Protein AF-A0A935IGX8-F1 (afdb_monomer)

Secondary structure (DSSP, 8-state):
-GGGEEEEEEETT---TTTT--TT---EEEE-SSEEEEEEES---PPTT---EEEEHHHHHHHHHHHHHTTTSSSTT-SHHHHHHHHHHHHHHHHS---HHHHHHHHHHHHHHHHHHHHH-TT-S---HHHHHHHHH---TT-EEEEE--SHHHHHHHHHHTTSEEEEE-SSGGG--S---SEEE-TT-HHHHHHH-SEEEE-SPP-HHHHHHHHHHHHHS--EEEETT-BTTB-GGGGG-TT-EEHHHHHHHHHHHHHHHHHHHHHHHHHHHHHHHHHHHHHHHHHHHHHHHHHHHTSS---

Foldseek 3Di:
DLQQKKKKKDFAPFDQPPQPDDPQFRFQWQHDNGIIMTITGHDDDGDPPGPIDMAGRLRNQLVLLCQLCQLPPPFRRDNVRVVSLVVSVVVCVVPGPDDPVVVVSVVLSSVLSVVLCVPQRPPLGDQFLLNLLCVLLVDDQAFEEEEEEDDPNSVRNCVSCVSYQYEYEYCCPPPHDDDHHPHYHHPPCLLVSLVRGQEYEAPDADDVVVVVVNLVSCVVDPHRYEHANDDPVGCDPNVVPVNYHYVVSSVVSSVVSVVSSVVSSVVSSVSSSVSSVVVSVVVVVVVVVVVVVVVVVVPPDDD

Structure (mmCIF, N/CA/C/O backbone):
data_AF-A0A935IGX8-F1
#
_entry.id   AF-A0A935IGX8-F1
#
loop_
_atom_site.group_PDB
_atom_site.id
_atom_site.type_symbol
_atom_site.label_atom_id
_atom_site.label_alt_id
_atom_site.label_comp_id
_atom_site.label_asym_id
_atom_site.label_entity_id
_atom_site.label_seq_id
_atom_site.pdbx_PDB_ins_code
_atom_site.Cartn_x
_atom_site.Cartn_y
_atom_site.Cartn_z
_atom_site.occupancy
_atom_site.B_iso_or_equiv
_atom_site.auth_seq_id
_atom_site.auth_comp_id
_atom_site.auth_asym_id
_atom_site.auth_atom_id
_atom_site.pdbx_PDB_model_num
ATOM 1 N N . MET A 1 1 ? -18.531 -8.788 27.696 1.00 63.53 1 MET A N 1
ATOM 2 C CA . MET A 1 1 ? -17.437 -7.798 27.616 1.00 63.53 1 MET A CA 1
ATOM 3 C C . MET A 1 1 ? -17.644 -6.893 26.415 1.00 63.53 1 MET A C 1
ATOM 5 O O . MET A 1 1 ? -17.808 -5.709 26.611 1.00 63.53 1 MET A O 1
ATOM 9 N N . MET A 1 2 ? -17.761 -7.440 25.202 1.00 76.12 2 MET A N 1
ATOM 10 C CA . MET A 1 2 ? -18.017 -6.627 24.004 1.00 76.12 2 MET A CA 1
ATOM 11 C C . MET A 1 2 ? -19.435 -6.079 23.883 1.00 76.12 2 MET A C 1
ATOM 13 O O . MET A 1 2 ? -19.623 -5.077 23.219 1.00 76.12 2 MET A O 1
ATOM 17 N N . SER A 1 3 ? -20.428 -6.697 24.528 1.00 77.44 3 SER A N 1
ATOM 18 C CA . SER A 1 3 ? -21.832 -6.258 24.477 1.00 77.44 3 SER A CA 1
ATOM 19 C C . SER A 1 3 ? -22.060 -4.823 24.964 1.00 77.44 3 SER A C 1
ATOM 21 O O . SER A 1 3 ? -23.106 -4.260 24.677 1.00 77.44 3 SER A O 1
ATOM 23 N N . THR A 1 4 ? -21.116 -4.258 25.720 1.00 85.69 4 THR A N 1
ATOM 24 C CA . THR A 1 4 ? -21.183 -2.885 26.233 1.00 85.69 4 THR A CA 1
ATOM 25 C C . THR A 1 4 ? -20.358 -1.901 25.407 1.00 85.69 4 THR A C 1
ATOM 27 O O . THR A 1 4 ? -20.406 -0.714 25.696 1.00 85.69 4 THR A O 1
ATOM 30 N N . LEU A 1 5 ? -19.601 -2.363 24.404 1.00 92.06 5 LEU A N 1
ATOM 31 C CA . LEU A 1 5 ? -18.797 -1.494 23.547 1.00 92.06 5 LEU A CA 1
ATOM 32 C C . LEU A 1 5 ? -19.706 -0.687 22.621 1.00 92.06 5 LEU A C 1
ATOM 34 O O . LEU A 1 5 ? -20.522 -1.262 21.896 1.00 92.06 5 LEU A O 1
ATOM 38 N N . THR A 1 6 ? -19.487 0.620 22.596 1.00 93.00 6 THR A N 1
ATOM 39 C CA . THR A 1 6 ? -20.146 1.545 21.680 1.00 93.00 6 THR A CA 1
ATOM 40 C C . THR A 1 6 ? -19.082 2.382 20.980 1.00 93.00 6 THR A C 1
ATOM 42 O O . THR A 1 6 ? -18.102 2.809 21.595 1.00 93.00 6 THR A O 1
ATOM 45 N N . VAL A 1 7 ? -19.256 2.568 19.672 1.00 93.38 7 VAL A N 1
ATOM 46 C CA . VAL A 1 7 ? -18.400 3.417 18.840 1.00 93.38 7 VAL A CA 1
ATOM 47 C C . VAL A 1 7 ? -19.288 4.413 18.123 1.00 93.38 7 VAL A C 1
ATOM 49 O O . VAL A 1 7 ? -20.219 4.014 17.424 1.00 93.38 7 VAL A O 1
ATOM 52 N N . TRP A 1 8 ? -18.999 5.697 18.286 1.00 93.31 8 TRP A N 1
ATOM 53 C CA . TRP A 1 8 ? -19.578 6.743 17.454 1.00 93.31 8 TRP A CA 1
ATOM 54 C C . TRP A 1 8 ? -18.574 7.154 16.392 1.00 93.31 8 TRP A C 1
ATOM 56 O O . TRP A 1 8 ? -17.388 7.299 16.686 1.00 93.31 8 TRP A O 1
ATOM 66 N N . ASN A 1 9 ? -19.061 7.335 15.173 1.00 91.12 9 ASN A N 1
ATOM 67 C CA . ASN A 1 9 ? -18.291 7.715 14.000 1.00 91.12 9 ASN A CA 1
ATOM 68 C C . ASN A 1 9 ? -18.923 8.951 13.359 1.00 91.12 9 ASN A C 1
ATOM 70 O O . ASN A 1 9 ? -20.116 8.952 13.076 1.00 91.12 9 ASN A O 1
ATOM 74 N N . ALA A 1 10 ? -18.131 9.984 13.103 1.00 87.19 10 ALA A N 1
ATOM 75 C CA . ALA A 1 10 ? -18.562 11.151 12.340 1.00 87.19 10 ALA A CA 1
ATOM 76 C C . ALA A 1 10 ? -17.444 11.648 11.423 1.00 87.19 10 ALA A C 1
ATOM 78 O O . ALA A 1 10 ? -16.282 11.271 11.579 1.00 87.19 10 ALA A O 1
ATOM 79 N N . ALA A 1 11 ? -17.787 12.511 10.464 1.00 78.88 11 ALA A N 1
ATOM 80 C CA . ALA A 1 11 ? -16.800 13.177 9.619 1.00 78.88 11 ALA A CA 1
ATOM 81 C C . ALA A 1 11 ? -15.807 14.006 10.456 1.00 78.88 11 ALA A C 1
ATOM 83 O O . ALA A 1 11 ? -16.130 14.472 11.552 1.00 78.88 11 ALA A O 1
ATOM 84 N N . ALA A 1 12 ? -14.592 14.195 9.935 1.00 77.31 12 ALA A N 1
ATOM 85 C CA . ALA A 1 12 ? -13.578 15.012 10.599 1.00 77.31 12 ALA A CA 1
ATOM 86 C C . ALA A 1 12 ? -14.120 16.414 10.931 1.00 77.31 12 ALA A C 1
ATOM 88 O O . ALA A 1 12 ? -14.785 17.046 10.111 1.00 77.31 12 ALA A O 1
ATOM 89 N N . GLY A 1 13 ? -13.824 16.897 12.139 1.00 72.75 13 GLY A N 1
ATOM 90 C CA . GLY A 1 13 ? -14.264 18.211 12.613 1.00 72.75 13 GLY A CA 1
ATOM 91 C C . GLY A 1 13 ? -15.651 18.245 13.262 1.00 72.75 13 GLY A C 1
ATOM 92 O O . GLY A 1 13 ? -15.965 19.243 13.908 1.00 72.75 13 GLY A O 1
ATOM 93 N N . VAL A 1 14 ? -16.452 17.175 13.174 1.00 75.31 14 VAL A N 1
ATOM 94 C CA . VAL A 1 14 ? -17.698 17.067 13.949 1.00 75.31 14 VAL A CA 1
ATOM 95 C C . VAL A 1 14 ? -17.351 16.907 15.426 1.00 75.31 14 VAL A C 1
ATOM 97 O O . VAL A 1 14 ? -16.628 15.989 15.815 1.00 75.31 14 VAL A O 1
ATOM 100 N N . ARG A 1 15 ? -17.870 17.806 16.261 1.00 70.50 15 ARG A N 1
ATOM 101 C CA . ARG A 1 15 ? -17.715 17.748 17.714 1.00 70.50 15 ARG A CA 1
ATOM 102 C C . ARG A 1 15 ? -19.053 17.430 18.353 1.00 70.50 15 ARG A C 1
ATOM 104 O O . ARG A 1 15 ? -20.100 17.833 17.859 1.00 70.50 15 ARG A O 1
ATOM 111 N N . ASP A 1 16 ? -18.986 16.682 19.444 1.00 67.62 16 ASP A N 1
ATOM 112 C CA . ASP A 1 16 ? -20.103 16.585 20.367 1.00 67.62 16 ASP A CA 1
ATOM 113 C C . ASP A 1 16 ? -19.929 17.676 21.427 1.00 67.62 16 ASP A C 1
ATOM 115 O O . ASP A 1 16 ? -19.008 17.614 22.250 1.00 67.62 16 ASP A O 1
ATOM 119 N N . ASP A 1 17 ? -20.782 18.697 21.366 1.00 56.78 17 ASP A N 1
ATOM 120 C CA . ASP A 1 17 ? -20.765 19.835 22.290 1.00 56.78 17 ASP A CA 1
ATOM 121 C C . ASP A 1 17 ? -21.259 19.439 23.697 1.00 56.78 17 ASP A C 1
ATOM 123 O O . ASP A 1 17 ? -21.076 20.185 24.658 1.00 56.78 17 ASP A O 1
ATOM 127 N N . ALA A 1 18 ? -21.803 18.224 23.861 1.00 56.59 18 ALA A N 1
ATOM 128 C CA . ALA A 1 18 ? -22.252 17.660 25.136 1.00 56.59 18 ALA A CA 1
ATOM 129 C C . ALA A 1 18 ? -21.119 17.031 25.983 1.00 56.59 18 ALA A C 1
ATOM 131 O O . ALA A 1 18 ? -21.373 16.205 26.863 1.00 56.59 18 ALA A O 1
ATOM 132 N N . ALA A 1 19 ? -19.860 17.424 25.746 1.00 52.16 19 ALA A N 1
ATOM 133 C CA . ALA A 1 19 ? -18.648 16.845 26.341 1.00 52.16 19 ALA A CA 1
ATOM 134 C C . ALA A 1 19 ? -18.615 16.787 27.888 1.00 52.16 19 ALA A C 1
ATOM 136 O O . ALA A 1 19 ? -17.764 16.103 28.452 1.00 52.16 19 ALA A O 1
ATOM 137 N N . SER A 1 20 ? -19.526 17.467 28.585 1.00 52.03 20 SER A N 1
ATOM 138 C CA . SER A 1 20 ? -19.578 17.580 30.046 1.00 52.03 20 SER A CA 1
ATOM 139 C C . SER A 1 20 ? -20.477 16.557 30.768 1.00 52.03 20 SER A C 1
ATOM 141 O O . SER A 1 20 ? -20.537 16.601 31.994 1.00 52.03 20 SER A O 1
ATOM 143 N N . ALA A 1 21 ? -21.147 15.622 30.074 1.00 63.34 21 ALA A N 1
ATOM 144 C CA . ALA A 1 21 ? -22.147 14.732 30.697 1.00 63.34 21 ALA A CA 1
ATOM 145 C C . ALA A 1 21 ? -21.943 13.213 30.473 1.00 63.34 21 ALA A C 1
ATOM 147 O O . ALA A 1 21 ? -22.914 12.452 30.513 1.00 63.34 21 ALA A O 1
ATOM 148 N N . TRP A 1 22 ? -20.703 12.753 30.270 1.00 72.31 22 TRP A N 1
ATOM 149 C CA . TRP A 1 22 ? -20.399 11.324 30.083 1.00 72.31 22 TRP A CA 1
ATOM 150 C C . TRP A 1 22 ? -20.616 10.533 31.380 1.00 72.31 22 TRP A C 1
ATOM 152 O O . TRP A 1 22 ? -19.890 10.698 32.363 1.00 72.31 22 TRP A O 1
ATOM 162 N N . ARG A 1 23 ? -21.623 9.653 31.390 1.00 69.44 23 ARG A N 1
ATO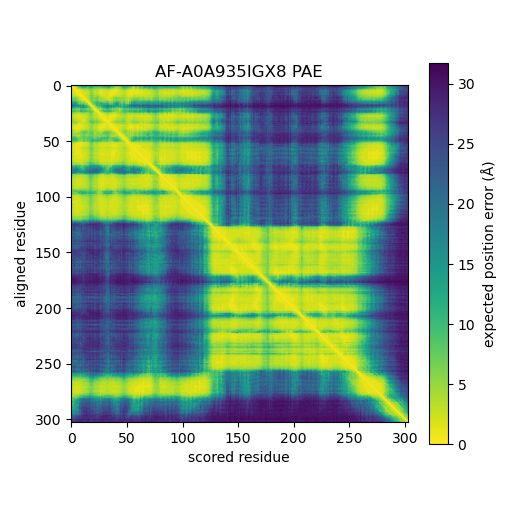M 163 C CA . ARG A 1 23 ? -21.977 8.823 32.562 1.00 69.44 23 ARG A CA 1
ATOM 164 C C . ARG A 1 23 ? -21.103 7.578 32.677 1.00 69.44 23 ARG A C 1
ATOM 166 O O . ARG A 1 23 ? -20.970 7.019 33.761 1.00 69.44 23 ARG A O 1
ATOM 173 N N . SER A 1 24 ? -20.519 7.147 31.566 1.00 68.19 24 SER A N 1
ATOM 174 C CA . SER A 1 24 ? -19.751 5.909 31.432 1.00 68.19 24 SER A CA 1
ATOM 175 C C . SER A 1 24 ? -18.243 6.154 31.461 1.00 68.19 24 SER A C 1
ATOM 177 O O . SER A 1 24 ? -17.489 5.293 31.021 1.00 68.19 24 SER A O 1
ATOM 179 N N . GLY A 1 25 ? -17.809 7.315 31.962 1.00 75.50 25 GLY A N 1
ATOM 180 C CA . GLY A 1 25 ? -16.419 7.767 31.928 1.00 75.50 25 GLY A CA 1
ATOM 181 C C . GLY A 1 25 ? -16.052 8.481 30.627 1.00 75.50 25 GLY A C 1
ATOM 182 O O . GLY A 1 25 ? -16.792 8.453 29.646 1.00 75.50 25 GLY A O 1
ATOM 183 N N . ILE A 1 26 ? -14.895 9.146 30.632 1.00 83.44 26 ILE A N 1
ATOM 184 C CA . ILE A 1 26 ? -14.401 9.905 29.478 1.00 83.44 26 ILE A CA 1
ATOM 185 C C . ILE A 1 26 ? -14.184 8.931 28.307 1.00 83.44 26 ILE A C 1
ATOM 187 O O . ILE A 1 26 ? -13.480 7.934 28.487 1.00 83.44 26 ILE A O 1
ATOM 191 N N . PRO A 1 27 ? -14.755 9.177 27.115 1.00 89.06 27 PRO A N 1
ATOM 192 C CA . PRO A 1 27 ? -14.594 8.292 25.970 1.00 89.06 27 PRO A CA 1
ATOM 193 C C . PRO A 1 27 ? -13.175 8.391 25.408 1.00 89.06 27 PRO A C 1
ATOM 195 O O . PRO A 1 27 ? -12.568 9.464 25.383 1.00 89.06 27 PRO A O 1
ATOM 198 N N . TRP A 1 28 ? -12.662 7.285 24.873 1.00 91.62 28 TRP A N 1
ATOM 199 C CA . TRP A 1 28 ? -11.445 7.324 24.074 1.00 91.62 28 TRP A CA 1
ATOM 200 C C . TRP A 1 28 ? -11.748 7.975 22.723 1.00 91.62 28 TRP A C 1
ATOM 202 O O . TRP A 1 28 ? -12.522 7.447 21.920 1.00 91.62 28 TRP A O 1
ATOM 212 N N . ARG A 1 29 ? -11.146 9.143 22.481 1.00 89.94 29 ARG A N 1
ATOM 213 C CA . ARG A 1 29 ? -11.307 9.905 21.242 1.00 89.94 29 ARG A CA 1
ATOM 214 C C . ARG A 1 29 ? -10.178 9.611 20.259 1.00 89.94 29 ARG A C 1
ATOM 216 O O . ARG A 1 29 ? -9.004 9.658 20.624 1.00 89.94 29 ARG A O 1
ATOM 223 N N . VAL A 1 30 ? -10.540 9.373 19.000 1.00 87.69 30 VAL A N 1
ATOM 224 C CA . VAL A 1 30 ? -9.591 9.186 17.896 1.00 87.69 30 VAL A CA 1
ATOM 225 C C . VAL A 1 30 ? -9.924 10.164 16.779 1.00 87.69 30 VAL A C 1
ATOM 227 O O . VAL A 1 30 ? -10.916 9.998 16.071 1.00 87.69 30 VAL A O 1
ATOM 230 N N . SER A 1 31 ? -9.061 11.160 16.612 1.00 82.38 31 SER A N 1
ATOM 231 C CA . SER A 1 31 ? -9.173 12.169 15.562 1.00 82.38 31 SER A CA 1
ATOM 232 C C . SER A 1 31 ? -8.255 11.814 14.397 1.00 82.38 31 SER A C 1
ATOM 234 O O . SER A 1 31 ? -7.070 11.526 14.578 1.00 82.38 31 SER A O 1
ATOM 236 N N . THR A 1 32 ? -8.798 11.827 13.184 1.00 80.00 32 THR A N 1
ATOM 237 C CA . THR A 1 32 ? -8.055 11.572 11.942 1.00 80.00 32 THR A CA 1
ATOM 238 C C . THR A 1 32 ? -8.441 12.611 10.893 1.00 80.00 32 THR A C 1
ATOM 240 O O . THR A 1 32 ? -9.419 13.334 11.053 1.00 80.00 32 THR A O 1
ATOM 243 N N . CYS A 1 33 ? -7.741 12.645 9.758 1.00 74.19 33 CYS A N 1
ATOM 244 C CA . CYS A 1 33 ? -8.116 13.532 8.653 1.00 74.19 33 CYS A CA 1
ATOM 245 C C . CYS A 1 33 ? -9.485 13.213 8.019 1.00 74.19 33 CYS A C 1
ATOM 247 O O . CYS A 1 33 ? -10.009 14.040 7.283 1.00 74.19 33 CYS A O 1
ATOM 249 N N . GLN A 1 34 ? -10.053 12.025 8.263 1.00 69.69 34 GLN A N 1
ATOM 250 C CA . GLN A 1 34 ? -11.311 11.580 7.644 1.00 69.69 34 GLN A CA 1
ATOM 251 C C . GLN A 1 34 ? -12.480 11.528 8.627 1.00 69.69 34 GLN A C 1
ATOM 253 O O . GLN A 1 34 ? -13.628 11.664 8.211 1.00 69.69 34 GLN A O 1
ATOM 258 N N . ARG A 1 35 ? -12.207 11.284 9.910 1.00 84.25 35 ARG A N 1
ATOM 259 C CA . ARG A 1 35 ? -13.244 11.025 10.908 1.00 84.25 35 ARG A CA 1
ATOM 260 C C . ARG A 1 35 ? -12.826 11.373 12.323 1.00 84.25 35 ARG A C 1
ATOM 262 O O . ARG A 1 35 ? -11.637 11.328 12.646 1.00 84.25 35 ARG A O 1
ATOM 269 N N . GLU A 1 36 ? -13.847 11.578 13.139 1.00 87.69 36 GLU A N 1
ATOM 270 C CA . GLU A 1 36 ? -13.798 11.577 14.595 1.00 87.69 36 GLU A CA 1
ATOM 271 C C . GLU A 1 36 ? -14.467 10.302 15.115 1.00 87.69 36 GLU A C 1
ATOM 273 O O . GLU A 1 36 ? -15.598 9.985 14.733 1.00 87.69 36 GLU A O 1
ATOM 278 N N . LEU 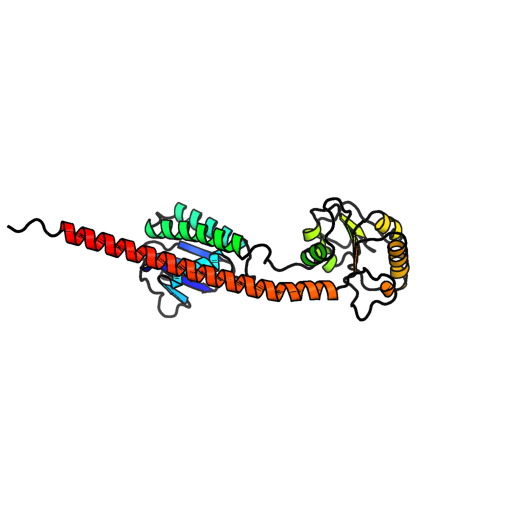A 1 37 ? -13.764 9.568 15.979 1.00 90.88 37 LEU A N 1
ATOM 279 C CA . LEU A 1 37 ? -14.310 8.410 16.682 1.00 90.88 37 LEU A CA 1
ATOM 280 C C . LEU A 1 37 ? -14.387 8.671 18.180 1.00 90.88 37 LEU A C 1
ATOM 282 O O . LEU A 1 37 ? -13.429 9.168 18.774 1.00 90.88 37 LEU 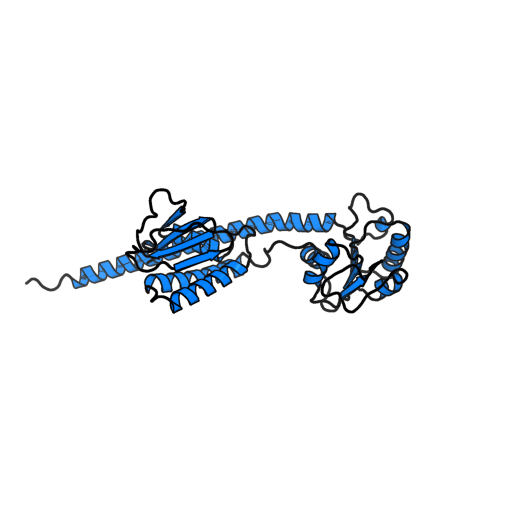A O 1
ATOM 286 N N . LEU A 1 38 ? -15.490 8.247 18.794 1.00 91.44 38 LEU A N 1
ATOM 287 C CA . LEU A 1 38 ? -15.628 8.144 20.246 1.00 91.44 38 LEU A CA 1
ATOM 288 C C . LEU A 1 38 ? -15.876 6.684 20.605 1.00 91.44 38 LEU A C 1
ATOM 290 O O . LEU A 1 38 ? -16.850 6.087 20.148 1.00 91.44 38 LEU A O 1
ATOM 294 N N . VAL A 1 39 ? -14.987 6.106 21.408 1.00 92.38 39 VAL A N 1
ATOM 295 C CA . VAL A 1 39 ? -15.033 4.700 21.815 1.00 92.38 39 VAL A CA 1
ATOM 296 C C . VAL A 1 39 ? -15.195 4.621 23.325 1.00 92.38 39 VAL A C 1
ATOM 298 O O . VAL A 1 39 ? -14.382 5.154 24.077 1.00 92.38 39 VAL A O 1
ATOM 301 N N . PHE A 1 40 ? -16.240 3.941 23.784 1.00 91.19 40 PHE A N 1
ATOM 302 C CA . PHE A 1 40 ? -16.551 3.845 25.207 1.00 91.19 40 PHE A CA 1
ATOM 303 C C . PHE A 1 40 ? -17.352 2.579 25.522 1.00 91.19 40 PHE A C 1
ATOM 305 O O . PHE A 1 40 ? -17.819 1.867 24.630 1.00 91.19 40 PHE A O 1
ATOM 312 N N . SER A 1 41 ? -17.494 2.274 26.813 1.00 88.75 41 SER A N 1
ATOM 313 C CA . SER A 1 41 ? -18.309 1.155 27.287 1.00 88.75 41 SER A CA 1
ATOM 314 C C . SER A 1 41 ? -19.577 1.679 27.953 1.00 88.75 41 SER A C 1
ATOM 316 O O . SER A 1 41 ? -19.534 2.046 29.120 1.00 88.75 41 SER A O 1
ATOM 318 N N . GLY A 1 42 ? -20.707 1.667 27.252 1.00 85.50 42 GLY A N 1
ATOM 319 C CA . GLY A 1 42 ? -21.973 2.182 27.769 1.00 85.50 42 GLY A CA 1
ATOM 320 C C . GLY A 1 42 ? -23.044 2.324 26.693 1.00 85.50 42 GLY A C 1
ATOM 321 O O . GLY A 1 42 ? -22.825 1.995 25.528 1.00 85.50 42 GLY A O 1
ATOM 322 N N . ASP A 1 43 ? -24.209 2.824 27.100 1.00 80.50 43 ASP A N 1
ATOM 323 C CA . ASP A 1 43 ? -25.375 3.057 26.234 1.00 80.50 43 ASP A CA 1
ATOM 324 C C . ASP A 1 43 ? -25.667 4.556 26.061 1.00 80.50 43 ASP A C 1
ATOM 326 O O . ASP A 1 43 ? -26.811 5.007 26.012 1.00 80.50 43 ASP A O 1
ATOM 330 N N . GLU A 1 44 ? -24.610 5.360 26.015 1.00 81.44 44 GLU A N 1
ATOM 331 C CA . GLU A 1 44 ? -24.756 6.789 25.761 1.00 81.44 44 GLU A CA 1
ATOM 332 C C . GLU A 1 44 ? -25.320 7.016 24.356 1.00 81.44 44 GLU A C 1
ATOM 334 O O . GLU A 1 44 ? -25.089 6.223 23.431 1.00 81.44 44 GLU A O 1
ATOM 339 N N . ARG A 1 45 ? -26.068 8.111 24.191 1.00 77.69 45 ARG A N 1
ATOM 340 C CA . ARG A 1 45 ? -26.653 8.512 22.909 1.00 77.69 45 ARG A CA 1
ATOM 341 C C . ARG A 1 45 ? -26.152 9.898 22.514 1.00 77.69 45 ARG A C 1
ATOM 343 O O . ARG A 1 45 ? -26.076 10.753 23.396 1.00 77.69 45 ARG A O 1
ATOM 350 N N . PRO A 1 46 ? -25.866 10.128 21.222 1.00 77.62 46 PRO A N 1
ATOM 351 C CA . PRO A 1 46 ? -25.525 11.457 20.744 1.00 77.62 46 PRO A CA 1
ATOM 352 C C . PRO A 1 46 ? -26.670 12.433 21.013 1.00 77.62 46 PRO A C 1
ATOM 354 O O . PRO A 1 46 ? -27.842 12.036 21.014 1.00 77.62 46 PRO A O 1
ATOM 357 N N . ALA A 1 47 ? -26.348 13.714 21.189 1.00 73.00 47 ALA A N 1
ATOM 358 C CA . ALA A 1 47 ? -27.366 14.754 21.235 1.00 73.00 47 ALA A CA 1
ATOM 359 C C . ALA A 1 47 ? -28.196 14.754 19.936 1.00 73.00 47 ALA A C 1
ATOM 361 O O . ALA A 1 47 ? -27.682 14.482 18.844 1.00 73.00 47 ALA A O 1
ATOM 362 N N . ALA A 1 48 ? -29.493 15.049 20.050 1.00 67.25 48 ALA A N 1
ATOM 363 C CA . ALA A 1 48 ? -30.385 15.096 18.896 1.00 67.25 48 ALA A CA 1
ATOM 364 C C . ALA A 1 48 ? -29.865 16.102 17.850 1.00 67.25 48 ALA A C 1
ATOM 366 O O . ALA A 1 48 ? -29.514 17.227 18.192 1.00 67.25 48 ALA A O 1
ATOM 367 N N . GLY A 1 49 ? -29.808 15.686 16.581 1.00 67.00 49 GLY A N 1
ATOM 368 C CA . GLY A 1 49 ? -29.303 16.511 15.476 1.00 67.00 49 GLY A CA 1
ATOM 369 C C . GLY A 1 49 ? -27.797 16.401 15.205 1.00 67.00 49 GLY A C 1
ATOM 370 O O . GLY A 1 49 ? -27.319 16.993 14.242 1.00 67.00 49 GLY A O 1
ATOM 371 N N . THR A 1 50 ? -27.045 15.623 15.991 1.00 69.75 50 THR A N 1
ATOM 372 C CA . THR A 1 50 ? -25.631 15.343 15.694 1.00 69.75 50 THR A CA 1
ATOM 373 C C . THR A 1 50 ? -25.483 14.247 14.629 1.00 69.75 50 THR A C 1
ATOM 375 O O . THR A 1 50 ? -26.206 13.251 14.625 1.00 69.75 50 THR A O 1
ATOM 378 N N . ALA A 1 51 ? -24.533 14.422 13.707 1.00 81.00 51 ALA A N 1
ATOM 379 C CA . ALA A 1 51 ? -24.307 13.528 12.566 1.00 81.00 51 ALA A CA 1
ATOM 380 C C . ALA A 1 51 ? -23.402 12.325 12.912 1.00 81.00 51 ALA A C 1
ATOM 382 O O . ALA A 1 51 ? -22.468 12.013 12.171 1.00 81.00 51 ALA A O 1
ATOM 383 N N . PHE A 1 52 ? -23.648 11.674 14.054 1.00 85.44 52 PHE A N 1
ATOM 384 C CA . PHE A 1 52 ? -22.915 10.471 14.453 1.00 85.44 52 PHE A CA 1
ATOM 385 C C . PHE A 1 52 ? -23.612 9.202 13.967 1.00 85.44 52 PHE A C 1
ATOM 387 O O . PHE A 1 52 ? -24.779 8.946 14.259 1.00 85.44 52 PHE A O 1
ATOM 394 N N . GLU A 1 53 ? -22.846 8.352 13.299 1.00 90.31 53 GLU A N 1
ATOM 395 C CA . GLU A 1 53 ? -23.186 6.955 13.085 1.00 90.31 53 GLU A CA 1
ATOM 396 C C . GLU A 1 53 ? -22.793 6.143 14.328 1.00 90.31 53 GLU A C 1
ATOM 398 O O . GLU A 1 53 ? -21.667 6.246 14.821 1.00 90.31 53 GLU A O 1
ATOM 403 N N . VAL A 1 54 ? -23.726 5.350 14.860 1.00 91.19 54 VAL A N 1
ATOM 404 C CA . VAL A 1 54 ? -23.557 4.645 16.138 1.00 91.19 54 VAL A CA 1
ATOM 405 C C . VAL A 1 54 ? -23.501 3.138 15.920 1.00 91.19 54 VAL A C 1
ATOM 407 O O . VAL A 1 54 ? -24.482 2.516 15.517 1.00 91.19 54 VAL A O 1
ATOM 410 N N . PHE A 1 55 ? -22.374 2.536 16.289 1.00 92.94 55 PHE A N 1
ATOM 411 C CA . PHE A 1 55 ? -22.173 1.091 16.299 1.00 92.94 55 PHE A CA 1
ATOM 412 C C . PHE A 1 55 ? -22.149 0.559 17.730 1.00 92.94 55 PHE A C 1
ATOM 414 O O . PHE A 1 55 ? -21.666 1.226 18.647 1.00 92.94 55 PHE A O 1
ATOM 421 N N . ARG A 1 56 ? -22.642 -0.669 17.931 1.00 92.69 56 ARG A N 1
ATOM 422 C CA . ARG A 1 56 ? -22.776 -1.292 19.259 1.00 92.69 56 ARG A CA 1
ATOM 423 C C . ARG A 1 56 ? -22.356 -2.751 19.247 1.00 92.69 56 ARG A C 1
ATOM 425 O O . ARG A 1 56 ? -22.516 -3.448 18.245 1.00 92.69 56 ARG A O 1
ATOM 432 N N . GLY A 1 57 ? -21.856 -3.231 20.379 1.00 92.38 57 GLY A N 1
ATOM 433 C CA . GLY A 1 57 ? -21.577 -4.644 20.586 1.00 92.38 57 GLY A CA 1
ATOM 434 C C . GLY A 1 57 ? -20.577 -5.210 19.575 1.00 92.38 57 GLY A C 1
ATOM 435 O O . GLY A 1 57 ? -19.505 -4.654 19.338 1.00 92.38 57 GLY A O 1
ATOM 436 N N . GLN A 1 58 ? -20.965 -6.320 18.944 1.00 94.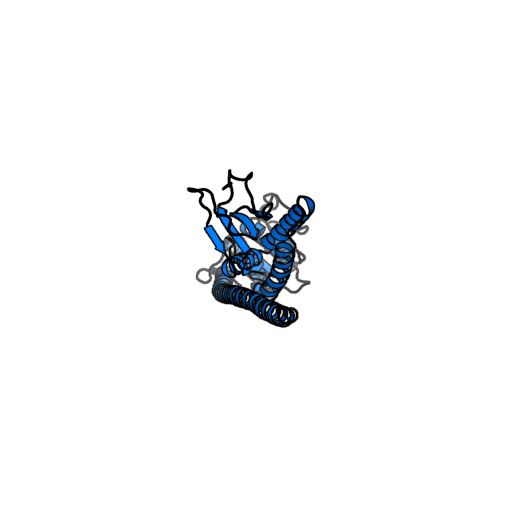19 58 GLN A N 1
ATOM 437 C CA . GLN A 1 58 ? -20.199 -6.942 17.866 1.00 94.19 58 GLN A CA 1
ATOM 438 C C . GLN A 1 58 ? -19.938 -5.972 16.706 1.00 94.19 58 GLN A C 1
ATOM 440 O O . GLN A 1 58 ? -18.811 -5.908 16.222 1.00 94.19 58 GLN A O 1
ATOM 445 N N . ALA A 1 59 ? -20.950 -5.203 16.290 1.00 93.19 59 ALA A N 1
ATOM 446 C CA . ALA A 1 59 ? -20.834 -4.276 15.167 1.00 93.19 59 ALA A CA 1
ATOM 447 C C . ALA A 1 59 ? -19.851 -3.136 15.474 1.00 93.19 59 ALA A C 1
ATOM 449 O O . ALA A 1 59 ? -19.067 -2.754 14.611 1.00 93.19 59 ALA A O 1
ATOM 450 N N . ALA A 1 60 ? -19.830 -2.647 16.721 1.00 94.69 60 ALA A N 1
ATOM 451 C CA . ALA A 1 60 ? -18.833 -1.674 17.175 1.00 94.69 60 ALA A CA 1
ATOM 452 C C . ALA A 1 60 ? -17.411 -2.217 17.054 1.00 94.69 60 ALA A C 1
ATOM 454 O O . ALA A 1 60 ? -16.520 -1.529 16.557 1.00 94.69 60 ALA A O 1
ATOM 455 N N . TYR A 1 61 ? -17.195 -3.457 17.487 1.00 95.56 61 TYR A N 1
ATOM 456 C CA . TYR A 1 61 ? -15.871 -4.052 17.402 1.00 95.56 61 TYR A CA 1
ATOM 457 C C . TYR A 1 61 ? -15.451 -4.348 15.964 1.00 95.56 61 TYR A C 1
ATOM 459 O O . TYR A 1 61 ? -14.314 -4.058 15.602 1.00 95.56 61 TYR A O 1
ATOM 467 N N . GLU A 1 62 ? -16.350 -4.898 15.141 1.00 95.62 62 GLU A N 1
ATOM 468 C CA . GLU A 1 62 ? -16.079 -5.127 13.720 1.00 95.62 62 GLU A CA 1
ATOM 469 C C . GLU A 1 62 ? -15.685 -3.817 13.037 1.00 95.62 62 GLU A C 1
ATOM 471 O O . GLU A 1 62 ? -14.651 -3.764 12.371 1.00 95.62 62 GLU A O 1
ATOM 476 N N . PHE A 1 63 ? -16.466 -2.754 13.240 1.00 94.50 63 PHE A N 1
ATOM 477 C CA . PHE A 1 63 ? -16.178 -1.443 12.676 1.00 94.50 63 PHE A CA 1
ATOM 478 C C . PHE A 1 63 ? -14.804 -0.933 13.123 1.00 94.50 63 PHE A C 1
ATOM 480 O O . PHE A 1 63 ? -13.968 -0.585 12.289 1.00 94.50 63 PHE A O 1
ATOM 487 N N . LEU A 1 64 ? -14.519 -0.966 14.427 1.00 93.81 64 LEU A N 1
ATOM 488 C CA . LEU A 1 64 ? -13.242 -0.506 14.968 1.00 93.81 64 LEU A CA 1
ATOM 489 C C . LEU A 1 64 ? -12.058 -1.334 14.438 1.00 93.81 64 LEU A C 1
ATOM 491 O O . LEU A 1 64 ? -10.999 -0.781 14.136 1.00 93.81 64 LEU A O 1
ATOM 495 N N . LEU A 1 65 ? -12.237 -2.645 14.254 1.00 94.69 65 LEU A N 1
ATOM 496 C CA . LEU A 1 65 ? -11.237 -3.536 13.664 1.00 94.69 65 LEU A CA 1
ATOM 497 C C . LEU A 1 65 ? -11.019 -3.241 12.173 1.00 94.69 65 LEU A C 1
ATOM 499 O O . LEU A 1 65 ? -9.878 -3.213 11.706 1.00 94.69 65 LEU A O 1
ATOM 503 N N . ARG A 1 66 ? -12.084 -2.950 11.422 1.00 92.25 66 ARG A N 1
ATOM 504 C CA . ARG A 1 66 ? -11.999 -2.518 10.018 1.00 92.25 66 ARG A CA 1
ATOM 505 C C . ARG A 1 66 ? -11.292 -1.166 9.881 1.00 92.25 66 ARG A C 1
ATOM 507 O O . ARG A 1 66 ? -10.471 -1.000 8.978 1.00 92.25 66 ARG A O 1
ATOM 514 N N . VAL A 1 67 ? -11.509 -0.235 10.812 1.00 89.62 67 VAL A N 1
ATOM 515 C CA . VAL A 1 67 ? -10.736 1.018 10.893 1.00 89.62 67 VAL A CA 1
ATOM 516 C C . VAL A 1 67 ? -9.265 0.726 11.201 1.00 89.62 67 VAL A C 1
ATOM 518 O O . VAL A 1 67 ? -8.389 1.175 10.466 1.00 89.62 67 VAL A O 1
ATOM 521 N N . ALA A 1 68 ? -8.972 -0.076 12.228 1.00 90.12 68 ALA A N 1
ATOM 522 C CA . ALA A 1 68 ? -7.603 -0.402 12.642 1.00 90.12 68 ALA A CA 1
ATOM 523 C C . ALA A 1 68 ? -6.802 -1.168 11.575 1.00 90.12 68 ALA A C 1
ATOM 525 O O . ALA A 1 68 ? -5.576 -1.067 11.500 1.00 90.12 68 ALA A O 1
ATOM 526 N N . THR A 1 69 ? -7.487 -1.928 10.723 1.00 87.50 69 THR A N 1
ATOM 527 C CA . THR A 1 69 ? -6.882 -2.616 9.577 1.00 87.50 69 THR A CA 1
ATOM 528 C C . THR A 1 69 ? -6.740 -1.711 8.349 1.00 87.50 69 THR A C 1
ATOM 530 O O . THR A 1 69 ? -5.997 -2.062 7.430 1.00 87.50 69 THR A O 1
ATOM 533 N N . GLY A 1 70 ? -7.355 -0.524 8.359 1.00 80.94 70 GLY A N 1
ATOM 534 C CA . GLY A 1 70 ? -7.339 0.449 7.267 1.00 80.94 70 GLY A CA 1
ATOM 535 C C . GLY A 1 70 ? -8.302 0.112 6.133 1.00 80.94 70 GLY A C 1
ATOM 536 O O . GLY A 1 70 ? -8.115 0.600 5.024 1.00 80.94 70 GLY A O 1
ATOM 537 N N . LEU A 1 71 ? -9.297 -0.746 6.370 1.00 83.75 71 LEU A N 1
ATOM 538 C CA . LEU A 1 71 ? -10.333 -1.085 5.388 1.00 83.75 71 LEU A CA 1
ATOM 539 C C . LEU A 1 71 ? -11.342 0.049 5.198 1.00 83.75 71 LEU A C 1
ATOM 541 O O . LEU A 1 71 ? -11.880 0.200 4.108 1.00 83.75 71 LEU A O 1
ATOM 545 N N . GLU A 1 72 ? -11.535 0.868 6.231 1.00 81.81 72 GLU A N 1
ATOM 546 C CA . GLU A 1 72 ? -12.417 2.038 6.193 1.00 81.81 72 GLU A CA 1
ATOM 547 C C . GLU A 1 72 ? -11.710 3.318 5.715 1.00 81.81 72 GLU A C 1
ATOM 549 O O . GLU A 1 72 ? -12.298 4.392 5.751 1.00 81.81 72 GLU A O 1
ATOM 554 N N . SER A 1 73 ? -10.445 3.252 5.290 1.00 68.19 73 SER A N 1
ATOM 555 C CA . SER A 1 73 ? -9.683 4.421 4.827 1.00 68.19 73 SER A CA 1
ATOM 556 C C . SER A 1 73 ? -9.875 4.675 3.326 1.00 68.19 73 SER A C 1
ATOM 558 O O . SER A 1 73 ? -9.934 3.728 2.544 1.00 68.19 73 SER A O 1
ATOM 560 N N . ALA A 1 74 ? -9.866 5.949 2.903 1.00 55.59 74 ALA A N 1
ATOM 561 C CA . ALA A 1 74 ? -9.912 6.354 1.485 1.00 55.59 74 ALA A CA 1
ATOM 562 C C . ALA A 1 74 ? -8.867 5.646 0.594 1.00 55.59 74 ALA A C 1
ATOM 564 O O . ALA A 1 74 ? -9.122 5.365 -0.579 1.00 55.59 74 ALA A O 1
ATOM 565 N N . VAL A 1 75 ? -7.712 5.290 1.165 1.00 55.03 75 VAL A N 1
ATOM 566 C CA . VAL A 1 75 ? -6.769 4.330 0.585 1.00 55.03 75 VAL A CA 1
ATOM 567 C C . VAL A 1 75 ? -6.796 3.055 1.436 1.00 55.03 75 VAL A C 1
ATOM 569 O O . VAL A 1 75 ? -6.133 2.982 2.474 1.00 55.03 75 VAL A O 1
ATOM 572 N N . PRO A 1 76 ? -7.533 2.011 1.010 1.00 51.25 76 PRO A N 1
ATOM 573 C CA . PRO A 1 76 ? -7.619 0.791 1.799 1.00 51.25 76 PRO A CA 1
ATOM 574 C C . PRO A 1 76 ? -6.246 0.135 2.019 1.00 51.25 76 PRO A C 1
ATOM 576 O O . PRO A 1 76 ? -5.479 -0.033 1.060 1.00 51.25 76 PRO A O 1
ATOM 579 N N . GLY A 1 77 ? -5.956 -0.257 3.261 1.00 49.19 77 GLY A N 1
ATOM 580 C CA . GLY A 1 77 ? -4.737 -0.972 3.663 1.00 49.19 77 GLY A CA 1
ATOM 581 C C . GLY A 1 77 ? -3.531 -0.097 4.032 1.00 49.19 77 GLY A C 1
ATOM 582 O O . GLY A 1 77 ? -2.453 -0.644 4.278 1.00 49.19 77 GLY A O 1
ATOM 583 N N . GLU A 1 78 ? -3.676 1.229 4.106 1.00 59.06 78 GLU A N 1
ATOM 584 C CA . GLU A 1 78 ? -2.623 2.092 4.657 1.00 59.06 78 GLU A CA 1
ATOM 585 C C . GLU A 1 78 ? -2.244 1.677 6.088 1.00 59.06 78 GLU A C 1
ATOM 587 O O . GLU A 1 78 ? -3.072 1.238 6.887 1.00 59.06 78 GLU A O 1
ATOM 592 N N . THR A 1 79 ? -0.951 1.754 6.409 1.00 54.28 79 THR A N 1
ATOM 593 C CA . THR A 1 79 ? -0.413 1.375 7.731 1.00 54.28 79 THR A CA 1
ATOM 594 C C . THR A 1 79 ? -0.540 2.496 8.761 1.00 54.28 79 THR A C 1
ATOM 596 O O . THR A 1 79 ? -0.435 2.234 9.956 1.00 54.28 79 THR A O 1
ATOM 599 N N . ASN A 1 80 ? -0.806 3.728 8.317 1.00 63.69 80 ASN A N 1
ATOM 600 C CA . ASN A 1 80 ? -0.759 4.914 9.170 1.00 63.69 80 ASN A CA 1
ATOM 601 C C . ASN A 1 80 ? -1.848 4.907 10.264 1.00 63.69 80 ASN A C 1
ATOM 603 O O . ASN A 1 80 ? -1.582 5.268 11.407 1.00 63.69 80 ASN A O 1
ATOM 607 N N . ILE A 1 81 ? -3.046 4.395 9.961 1.00 74.19 81 ILE A N 1
ATOM 608 C CA . ILE A 1 81 ? -4.181 4.430 10.898 1.00 74.19 81 ILE A CA 1
ATOM 609 C C . ILE A 1 81 ? -3.959 3.597 12.171 1.00 74.19 81 ILE A C 1
ATOM 611 O O . ILE A 1 81 ? -4.321 4.035 13.260 1.00 74.19 81 ILE A O 1
ATOM 615 N N . LEU A 1 82 ? -3.309 2.427 12.085 1.00 80.81 82 LEU A N 1
ATOM 616 C CA . LEU A 1 82 ? -3.017 1.607 13.271 1.00 80.81 82 LEU A CA 1
ATOM 617 C C . LEU A 1 82 ? -2.014 2.303 14.203 1.00 80.81 82 LEU A C 1
ATOM 619 O O . LEU A 1 82 ? -2.135 2.199 15.423 1.00 80.81 82 LEU A O 1
ATOM 623 N N . GLY A 1 83 ? -1.035 3.013 13.633 1.00 79.88 83 GLY A N 1
ATOM 624 C CA . GLY A 1 83 ? -0.089 3.828 14.395 1.00 79.88 83 GLY A CA 1
ATOM 625 C C . GLY A 1 83 ? -0.786 4.987 15.108 1.00 79.88 83 GLY A C 1
ATOM 626 O O . GLY A 1 83 ? -0.589 5.169 16.307 1.00 79.88 83 GLY A O 1
ATOM 627 N N . GLN A 1 84 ? -1.669 5.701 14.402 1.00 77.38 84 GLN A N 1
ATOM 628 C CA . GLN A 1 84 ? -2.487 6.779 14.971 1.00 77.38 84 GLN A CA 1
ATOM 629 C C . GLN A 1 84 ? -3.381 6.286 16.115 1.00 77.38 84 GLN A C 1
ATOM 631 O O . GLN A 1 84 ? -3.421 6.907 17.174 1.00 77.38 84 GLN A O 1
ATOM 636 N N . LEU A 1 85 ? -4.033 5.131 15.948 1.00 87.50 85 LEU A N 1
ATOM 637 C CA . LEU A 1 85 ? -4.833 4.506 17.003 1.00 87.50 85 LEU A CA 1
ATOM 638 C C . LEU A 1 85 ? -3.985 4.189 18.240 1.00 87.50 85 LEU A C 1
ATOM 640 O O . LEU A 1 85 ? -4.367 4.573 19.341 1.00 87.50 85 LEU A O 1
ATOM 644 N N . ARG A 1 86 ? -2.813 3.561 18.078 1.00 86.25 86 ARG A N 1
ATOM 645 C CA . ARG A 1 86 ? -1.901 3.286 19.205 1.00 86.25 86 ARG A CA 1
ATOM 646 C C . ARG A 1 86 ? -1.468 4.563 19.921 1.00 86.25 86 ARG A C 1
ATOM 648 O O . ARG A 1 86 ? -1.502 4.596 21.145 1.00 86.25 86 ARG A O 1
ATOM 655 N N . GLY A 1 87 ? -1.111 5.606 19.170 1.00 85.44 87 GLY A N 1
ATOM 656 C CA . GLY A 1 87 ? -0.745 6.905 19.739 1.00 85.44 87 GLY A CA 1
ATOM 657 C C . GLY A 1 87 ? -1.895 7.545 20.519 1.00 85.44 87 GLY A C 1
ATOM 658 O O . GLY A 1 87 ? -1.703 7.980 21.651 1.00 85.44 87 GLY A O 1
ATOM 659 N N . SER A 1 88 ? -3.107 7.540 19.956 1.00 88.12 88 SER A N 1
ATOM 660 C CA . SER A 1 88 ? -4.292 8.084 20.633 1.00 88.12 88 SER A CA 1
ATOM 661 C C . SER A 1 88 ? -4.676 7.295 21.888 1.00 88.12 88 SER A C 1
ATOM 663 O O . SER A 1 88 ? -5.130 7.893 22.858 1.00 88.12 88 SER A O 1
ATOM 665 N N . TRP A 1 89 ? -4.478 5.971 21.894 1.00 92.31 89 TRP A N 1
ATOM 666 C CA . TRP A 1 89 ? -4.719 5.141 23.074 1.00 92.31 89 TRP A CA 1
ATOM 667 C C . TRP A 1 89 ? -3.721 5.462 24.186 1.00 92.31 89 TRP A C 1
ATOM 669 O O . TRP A 1 89 ? -4.139 5.727 25.305 1.00 92.31 89 TRP A O 1
ATOM 679 N N . ALA A 1 90 ? -2.427 5.554 23.867 1.00 89.00 90 ALA A N 1
ATOM 680 C CA . ALA A 1 90 ? -1.405 5.931 24.844 1.00 89.00 90 ALA A CA 1
ATOM 681 C C . ALA A 1 90 ? -1.667 7.323 25.454 1.00 89.00 90 ALA A C 1
ATOM 683 O O . ALA A 1 90 ? -1.503 7.525 26.655 1.00 89.00 90 ALA A O 1
ATOM 684 N N . ALA A 1 91 ? -2.125 8.285 24.644 1.00 85.69 91 ALA A N 1
ATOM 685 C CA . ALA A 1 91 ? -2.522 9.606 25.134 1.00 85.69 91 ALA A CA 1
ATOM 686 C C . ALA A 1 91 ? -3.765 9.553 26.045 1.00 85.69 91 ALA A C 1
ATOM 688 O O . ALA A 1 91 ? -3.846 10.286 27.032 1.00 85.69 91 ALA A O 1
ATOM 689 N N . TYR A 1 92 ? -4.728 8.684 25.735 1.00 88.81 92 TYR A N 1
ATOM 690 C CA . TYR A 1 92 ? -5.903 8.453 26.573 1.00 88.81 92 TYR A CA 1
ATOM 691 C C . TYR A 1 92 ? -5.529 7.813 27.919 1.00 88.81 92 TYR A C 1
ATOM 693 O O . TYR A 1 92 ? -5.963 8.306 28.954 1.00 88.81 92 TYR A O 1
ATOM 701 N N . GLU A 1 93 ? -4.652 6.803 27.925 1.00 89.00 93 GLU A N 1
ATOM 702 C CA . GLU A 1 93 ? -4.120 6.183 29.151 1.00 89.00 93 GLU A CA 1
ATOM 703 C C . GLU A 1 93 ? -3.364 7.176 30.042 1.00 89.00 93 GLU A C 1
ATOM 705 O O . GLU A 1 93 ? -3.429 7.084 31.265 1.00 89.00 93 GLU A O 1
ATOM 710 N N . ALA A 1 94 ? -2.663 8.143 29.446 1.00 86.19 94 ALA A N 1
ATOM 711 C CA . ALA A 1 94 ? -1.926 9.160 30.193 1.00 86.19 94 ALA A CA 1
ATOM 712 C C . ALA A 1 94 ? -2.827 10.260 30.783 1.00 86.19 94 ALA A C 1
ATOM 714 O O . ALA A 1 94 ? -2.471 10.872 31.788 1.00 86.19 94 ALA A O 1
ATOM 715 N N . SER A 1 95 ? -3.968 10.547 30.150 1.00 81.12 95 SER A N 1
ATOM 716 C CA . SER A 1 95 ? -4.852 11.668 30.514 1.00 81.12 95 SER A CA 1
ATOM 717 C C . SER A 1 95 ? -6.104 11.250 31.284 1.00 81.12 95 SER A C 1
ATOM 719 O O . SER A 1 95 ? -6.846 12.099 31.776 1.00 81.12 95 SER A O 1
ATOM 721 N N . SER A 1 96 ? -6.384 9.954 31.376 1.00 75.12 96 SER A N 1
ATOM 722 C CA . SER A 1 96 ? -7.576 9.397 32.009 1.00 75.12 96 SER A CA 1
ATOM 723 C C . SER A 1 96 ? -7.253 8.023 32.578 1.00 75.12 96 SER A C 1
ATOM 725 O O . SER A 1 96 ? -6.428 7.310 32.025 1.00 75.12 96 SER A O 1
ATOM 727 N N . ALA A 1 97 ? -7.930 7.617 33.653 1.00 77.56 97 ALA A N 1
ATOM 728 C CA . ALA A 1 97 ? -7.881 6.231 34.110 1.00 77.56 97 ALA A CA 1
ATOM 729 C C . ALA A 1 97 ? -8.773 5.376 33.189 1.00 77.56 97 ALA A C 1
ATOM 731 O O . ALA A 1 97 ? -10.001 5.512 33.257 1.00 77.56 97 ALA A O 1
ATOM 732 N N . PRO A 1 98 ? -8.212 4.516 32.316 1.00 73.56 98 PRO A N 1
ATOM 733 C CA . PRO A 1 98 ? -9.015 3.715 31.407 1.00 73.56 98 PRO A CA 1
ATOM 734 C C . PRO A 1 98 ? -9.866 2.733 32.197 1.00 73.56 98 PRO A C 1
ATOM 736 O O . PRO A 1 98 ? -9.422 2.122 33.170 1.00 73.56 98 PRO A O 1
ATOM 739 N N . ILE A 1 99 ? -11.093 2.517 31.742 1.00 81.62 99 ILE A N 1
ATOM 740 C CA . ILE A 1 99 ? -11.938 1.491 32.343 1.00 81.62 99 ILE A CA 1
ATOM 741 C C . ILE A 1 99 ? -11.364 0.123 31.937 1.00 81.62 99 ILE A C 1
ATOM 743 O O . ILE A 1 99 ? -11.186 -0.106 30.736 1.00 81.62 99 ILE A O 1
ATOM 747 N N . PRO A 1 100 ? -11.147 -0.828 32.871 1.00 84.44 100 PRO A N 1
ATOM 748 C CA . PRO A 1 100 ? -10.504 -2.115 32.571 1.00 84.44 100 PRO A CA 1
ATOM 749 C C . PRO A 1 100 ? -11.156 -2.900 31.425 1.00 84.44 100 PRO A C 1
ATOM 751 O O . PRO A 1 100 ? -10.502 -3.650 30.697 1.00 84.44 100 PRO A O 1
ATOM 754 N N . VAL A 1 101 ? -12.472 -2.723 31.234 1.00 85.81 101 VAL A N 1
ATOM 755 C CA . VAL A 1 101 ? -13.183 -3.336 30.109 1.00 85.81 101 VAL A CA 1
ATOM 756 C C . VAL A 1 101 ? -12.709 -2.804 28.757 1.00 85.81 101 VAL A C 1
ATOM 758 O O . VAL A 1 101 ? -12.542 -3.590 27.825 1.00 85.81 101 VAL A O 1
ATOM 761 N N . LEU A 1 102 ? -12.475 -1.496 28.652 1.00 88.62 102 LEU A N 1
ATOM 762 C CA . LEU A 1 102 ? -12.045 -0.847 27.421 1.00 88.62 102 LEU A CA 1
ATOM 763 C C . LEU A 1 102 ? -10.587 -1.198 27.107 1.00 88.62 102 LEU A C 1
ATOM 765 O O . LEU A 1 102 ? -10.290 -1.563 25.973 1.00 88.62 102 LEU A O 1
ATOM 769 N N . GLU A 1 103 ? -9.714 -1.214 28.116 1.00 89.94 103 GLU A N 1
ATOM 770 C CA . GLU A 1 103 ? -8.306 -1.607 27.968 1.00 89.94 103 GLU A CA 1
ATOM 771 C C . GLU A 1 103 ? -8.158 -3.014 27.369 1.00 89.94 103 GLU A C 1
ATOM 773 O O . GLU A 1 103 ? -7.465 -3.226 26.368 1.00 89.94 103 GLU A O 1
ATOM 778 N N . ALA A 1 104 ? -8.883 -3.992 27.916 1.00 89.69 104 ALA A N 1
ATOM 779 C CA . ALA A 1 104 ? -8.846 -5.355 27.401 1.00 89.69 104 ALA A CA 1
ATOM 780 C C . ALA A 1 104 ? -9.383 -5.460 25.960 1.00 89.69 104 ALA A C 1
ATOM 782 O O . ALA A 1 104 ? -8.872 -6.263 25.167 1.00 89.69 104 ALA A O 1
ATOM 783 N N . ILE A 1 105 ? -10.392 -4.656 25.604 1.00 91.69 105 ILE A N 1
ATOM 784 C CA . ILE A 1 105 ? -10.923 -4.583 24.236 1.00 91.69 105 ILE A CA 1
ATOM 785 C C . ILE A 1 105 ? -9.867 -4.010 23.289 1.00 91.69 105 ILE A C 1
ATOM 787 O O . ILE A 1 105 ? -9.622 -4.614 22.245 1.00 91.69 105 ILE A O 1
ATOM 791 N N . VAL A 1 106 ? -9.212 -2.905 23.651 1.00 91.88 106 VAL A N 1
ATOM 792 C CA . VAL A 1 106 ? -8.212 -2.239 22.801 1.00 91.88 106 VAL A CA 1
ATOM 793 C C . VAL A 1 106 ? -6.961 -3.097 22.617 1.00 91.88 106 VAL A C 1
ATOM 795 O O . VAL A 1 106 ? -6.474 -3.253 21.495 1.00 91.88 106 VAL A O 1
ATOM 798 N N . ARG A 1 107 ? -6.494 -3.775 23.670 1.00 92.06 107 ARG A N 1
ATOM 799 C CA . ARG A 1 107 ? -5.409 -4.759 23.546 1.00 92.06 107 ARG A CA 1
ATOM 800 C C . ARG A 1 107 ? -5.758 -5.867 22.549 1.00 92.06 107 ARG A C 1
ATOM 802 O O . ARG A 1 107 ? -4.943 -6.220 21.697 1.00 92.06 107 ARG A O 1
ATOM 809 N N . THR A 1 108 ? -6.981 -6.394 22.632 1.00 93.38 108 THR A N 1
ATOM 810 C CA . THR A 1 108 ? -7.467 -7.435 21.713 1.00 93.38 108 THR A CA 1
ATOM 811 C C . THR A 1 108 ? -7.589 -6.898 20.287 1.00 93.38 108 THR A C 1
ATOM 813 O O . THR A 1 108 ? -7.136 -7.550 19.351 1.00 93.38 108 THR A O 1
ATOM 816 N N . LEU A 1 109 ? -8.137 -5.691 20.117 1.00 94.75 109 LEU A N 1
ATOM 817 C CA . LEU A 1 109 ? -8.231 -4.984 18.838 1.00 94.75 109 LEU A CA 1
ATOM 818 C C . LEU A 1 109 ? -6.866 -4.874 18.151 1.00 94.75 109 LEU A C 1
ATOM 820 O O . LEU A 1 109 ? -6.754 -5.197 16.973 1.00 94.75 109 LEU A O 1
ATOM 824 N N . PHE A 1 110 ? -5.821 -4.447 18.864 1.00 93.56 110 PHE A N 1
ATOM 825 C CA . PHE A 1 110 ? -4.491 -4.295 18.273 1.00 93.56 110 PHE A CA 1
ATOM 826 C C . PHE A 1 110 ? -3.854 -5.626 17.870 1.00 93.56 110 PHE A C 1
ATOM 828 O O . PHE A 1 110 ? -3.181 -5.682 16.836 1.00 93.56 110 PHE A O 1
ATOM 835 N N . ALA A 1 111 ? -4.075 -6.691 18.643 1.00 92.88 111 ALA A N 1
ATOM 836 C CA . ALA A 1 111 ? -3.620 -8.032 18.289 1.00 92.88 111 ALA A CA 1
ATOM 837 C C . ALA A 1 111 ? -4.352 -8.568 17.044 1.00 92.88 111 ALA A C 1
ATOM 839 O O . ALA A 1 111 ? -3.712 -9.017 16.089 1.00 92.88 111 ALA A O 1
ATOM 840 N N . ASP A 1 112 ? -5.681 -8.456 17.019 1.00 94.88 112 ASP A N 1
ATOM 841 C CA . ASP A 1 112 ? -6.514 -8.909 15.904 1.00 94.88 112 ASP A CA 1
ATOM 842 C C . ASP A 1 112 ? -6.227 -8.088 14.630 1.00 94.88 112 ASP A C 1
ATOM 844 O O . ASP A 1 112 ? -6.064 -8.658 13.549 1.00 94.88 112 ASP A O 1
ATOM 848 N N . ALA A 1 113 ? -6.030 -6.769 14.744 1.00 91.00 113 ALA A N 1
ATOM 849 C CA . ALA A 1 113 ? -5.651 -5.911 13.621 1.00 91.00 113 ALA A CA 1
ATOM 850 C C . ALA A 1 113 ? -4.278 -6.288 13.042 1.00 91.00 113 ALA A C 1
ATOM 852 O O . ALA A 1 113 ? -4.126 -6.375 11.821 1.00 91.00 113 ALA A O 1
ATOM 853 N N . ALA A 1 114 ? -3.279 -6.549 13.895 1.00 86.69 114 ALA A N 1
ATOM 854 C CA . ALA A 1 114 ? -1.961 -7.000 13.447 1.00 86.69 114 ALA A CA 1
ATOM 855 C C . ALA A 1 114 ? -2.052 -8.335 12.690 1.00 86.69 114 ALA A C 1
ATOM 857 O O . ALA A 1 114 ? -1.454 -8.479 11.620 1.00 86.69 114 ALA A O 1
ATOM 858 N N . ARG A 1 115 ? -2.861 -9.274 13.198 1.00 90.56 115 ARG A N 1
ATOM 859 C CA . ARG A 1 115 ? -3.112 -10.579 12.576 1.00 90.56 115 ARG A CA 1
ATOM 860 C C . ARG A 1 115 ? -3.810 -10.458 11.217 1.00 90.56 115 ARG A C 1
ATOM 862 O O . ARG A 1 115 ? -3.345 -11.037 10.239 1.00 90.56 115 ARG A O 1
ATOM 869 N N . VAL A 1 116 ? -4.894 -9.687 11.113 1.00 90.75 116 VAL A N 1
ATOM 870 C CA . VAL A 1 116 ? -5.597 -9.489 9.829 1.00 90.75 116 VAL A CA 1
ATOM 871 C C . VAL A 1 116 ? -4.674 -8.828 8.803 1.00 90.75 116 VAL A C 1
ATOM 873 O O . VAL A 1 116 ? -4.628 -9.238 7.639 1.00 90.75 116 VAL A O 1
ATOM 876 N N . ARG A 1 117 ? -3.882 -7.834 9.224 1.00 82.56 117 ARG A N 1
ATOM 877 C CA . ARG A 1 117 ? -2.947 -7.138 8.334 1.00 82.56 117 ARG A CA 1
ATOM 878 C C . ARG A 1 117 ? -1.819 -8.038 7.837 1.00 82.56 117 ARG A C 1
ATOM 880 O O . ARG A 1 117 ? -1.469 -7.946 6.658 1.00 82.56 117 ARG A O 1
ATOM 887 N N . SER A 1 118 ? -1.247 -8.891 8.688 1.00 82.81 118 SER A N 1
ATOM 888 C CA . SER A 1 118 ? -0.182 -9.820 8.285 1.00 82.81 118 SER A CA 1
ATOM 889 C C . SER A 1 118 ? -0.685 -10.879 7.302 1.00 82.81 118 SER A C 1
ATOM 891 O O . SER A 1 118 ? -0.009 -11.157 6.315 1.00 82.81 118 SER A O 1
ATOM 893 N N . MET A 1 119 ? -1.898 -11.400 7.502 1.00 84.19 119 MET A N 1
ATOM 894 C CA . MET A 1 119 ? -2.453 -12.455 6.649 1.00 84.19 119 MET A CA 1
ATOM 895 C C . MET A 1 119 ? -3.021 -11.918 5.329 1.00 84.19 119 MET A C 1
ATOM 897 O O . MET A 1 119 ? -2.827 -12.520 4.272 1.00 84.19 119 MET A O 1
ATOM 901 N N . HIS A 1 120 ? -3.711 -10.774 5.354 1.00 83.44 120 HIS A N 1
ATOM 902 C CA . HIS A 1 120 ? -4.532 -10.356 4.214 1.00 83.44 120 HIS A CA 1
ATOM 903 C C . HIS A 1 120 ? -4.055 -9.079 3.531 1.00 83.44 120 HIS A C 1
ATOM 905 O O . HIS A 1 120 ? -4.203 -8.985 2.314 1.00 83.44 120 HIS A O 1
ATOM 911 N N . LEU A 1 121 ? -3.433 -8.134 4.246 1.00 73.94 121 LEU A N 1
ATOM 912 C CA . LEU A 1 121 ? -3.225 -6.765 3.745 1.00 73.94 121 LEU A CA 1
ATOM 913 C C . LEU A 1 121 ? -1.776 -6.418 3.359 1.00 73.94 121 LEU A C 1
ATOM 915 O O . LEU A 1 121 ? -1.474 -5.272 3.026 1.00 73.94 121 LEU A O 1
ATOM 919 N N . GLN A 1 122 ? -0.879 -7.406 3.328 1.00 69.56 122 GLN A N 1
ATOM 920 C CA . GLN A 1 122 ? 0.513 -7.212 2.905 1.00 69.56 122 GLN A CA 1
ATOM 921 C C . GLN A 1 122 ? 0.627 -6.789 1.435 1.00 69.56 122 GLN A C 1
ATOM 923 O O . GLN A 1 122 ? 0.136 -7.472 0.533 1.00 69.56 122 GLN A O 1
ATOM 928 N N . GLY A 1 123 ? 1.325 -5.676 1.192 1.00 58.84 123 GLY A N 1
ATOM 929 C CA . GLY A 1 123 ? 1.620 -5.176 -0.153 1.00 58.84 123 GLY A CA 1
ATOM 930 C C . GLY A 1 123 ? 0.413 -4.610 -0.907 1.00 58.84 123 GLY A C 1
ATOM 931 O O . GLY A 1 123 ? 0.472 -4.536 -2.135 1.00 58.84 123 GLY A O 1
ATOM 932 N N . ILE A 1 124 ? -0.662 -4.248 -0.192 1.00 56.75 124 ILE A N 1
ATOM 933 C CA . ILE A 1 124 ? -1.899 -3.717 -0.776 1.00 56.75 124 ILE A CA 1
ATOM 934 C C . ILE A 1 124 ? -1.809 -2.222 -1.101 1.00 56.75 124 ILE A C 1
ATOM 936 O O . ILE A 1 124 ? -2.479 -1.821 -2.042 1.00 56.75 124 ILE A O 1
ATOM 940 N N . GLY A 1 125 ? -0.987 -1.420 -0.409 1.00 51.84 125 GLY A N 1
ATOM 941 C CA . GLY A 1 125 ? -0.862 0.035 -0.624 1.00 51.84 125 GLY A CA 1
ATOM 942 C C . GLY A 1 125 ? -0.772 0.443 -2.102 1.00 51.84 125 GLY A C 1
ATOM 943 O O . GLY A 1 125 ? -0.108 -0.232 -2.889 1.00 51.84 125 GLY A O 1
ATOM 944 N N . GLY A 1 126 ? -1.498 1.507 -2.475 1.00 53.81 126 GLY A N 1
ATOM 945 C CA . GLY A 1 126 ? -1.633 1.978 -3.856 1.00 53.81 126 GLY A CA 1
ATOM 946 C C . GLY A 1 126 ? -0.276 2.057 -4.548 1.00 53.81 126 GLY A C 1
ATOM 947 O O . GLY A 1 126 ? 0.594 2.822 -4.145 1.00 53.81 126 GLY A O 1
ATOM 948 N N . SER A 1 127 ? -0.066 1.218 -5.556 1.00 58.84 127 SER A N 1
ATOM 949 C CA . SER A 1 127 ? 1.226 1.108 -6.217 1.00 58.84 127 SER A CA 1
ATOM 950 C C . SER A 1 127 ? 1.490 2.384 -7.020 1.00 58.84 127 SER A C 1
ATOM 952 O O . SER A 1 127 ? 0.863 2.601 -8.063 1.00 58.84 127 SER A O 1
ATOM 954 N N . SER A 1 128 ? 2.407 3.228 -6.542 1.00 70.50 128 SER A N 1
ATOM 955 C CA . SER A 1 128 ? 2.983 4.305 -7.353 1.00 70.50 128 SER A CA 1
ATOM 956 C C . SER A 1 128 ? 3.554 3.730 -8.656 1.00 70.50 128 SER A C 1
ATOM 958 O O . SER A 1 128 ? 3.890 2.541 -8.718 1.00 70.50 128 SER A O 1
ATOM 960 N N . TYR A 1 129 ? 3.703 4.560 -9.695 1.00 75.31 129 TYR A N 1
ATOM 961 C CA . TYR A 1 129 ? 4.349 4.134 -10.943 1.00 75.31 129 TYR A CA 1
ATOM 962 C C . TYR A 1 129 ? 5.725 3.508 -10.678 1.00 75.31 129 TYR A C 1
ATOM 964 O O . TYR A 1 129 ? 6.003 2.437 -11.206 1.00 75.31 129 TYR A O 1
ATOM 972 N N . GLY A 1 130 ? 6.521 4.077 -9.764 1.00 83.62 130 GLY A N 1
ATOM 973 C CA . GLY A 1 130 ? 7.792 3.485 -9.337 1.00 83.62 130 GLY A CA 1
ATOM 974 C C . GLY A 1 130 ? 7.670 2.079 -8.749 1.00 83.62 130 GLY A C 1
ATOM 975 O O . GLY A 1 130 ? 8.444 1.192 -9.099 1.00 83.62 130 GLY A O 1
ATOM 976 N N . THR A 1 131 ? 6.660 1.827 -7.913 1.00 84.50 131 THR A N 1
ATOM 977 C CA . THR A 1 131 ? 6.437 0.489 -7.337 1.00 84.50 131 THR A CA 1
ATOM 978 C C . THR A 1 131 ? 6.045 -0.529 -8.407 1.00 84.50 131 THR A C 1
ATOM 980 O O . THR A 1 131 ? 6.479 -1.681 -8.359 1.00 84.50 131 THR A O 1
ATOM 983 N N . LEU A 1 132 ? 5.222 -0.117 -9.377 1.00 87.00 132 LEU A N 1
ATOM 984 C CA . LEU A 1 132 ? 4.834 -0.970 -10.500 1.00 87.00 132 LEU A CA 1
ATOM 985 C C . LEU A 1 132 ? 6.019 -1.257 -11.419 1.00 87.00 132 LEU A C 1
ATOM 987 O O . LEU A 1 132 ? 6.245 -2.416 -11.742 1.00 87.00 132 LEU A O 1
ATOM 991 N N . VAL A 1 133 ? 6.803 -0.238 -11.771 1.00 90.50 133 VAL A N 1
ATOM 992 C CA . VAL A 1 133 ? 8.006 -0.368 -12.606 1.00 90.50 133 VAL A CA 1
ATOM 993 C C . VAL A 1 133 ? 9.022 -1.302 -11.958 1.00 90.50 133 VAL A C 1
ATOM 995 O O . VAL A 1 133 ? 9.456 -2.263 -12.588 1.00 90.50 133 VAL A O 1
ATOM 998 N N . ARG A 1 134 ? 9.325 -1.113 -10.669 1.00 91.12 134 ARG A N 1
ATOM 999 C CA . ARG A 1 134 ? 10.226 -2.007 -9.930 1.00 91.12 134 ARG A CA 1
ATOM 1000 C C . ARG A 1 134 ? 9.742 -3.459 -9.955 1.00 91.12 134 ARG A C 1
ATOM 1002 O O . ARG A 1 134 ? 10.541 -4.378 -10.098 1.00 91.12 134 ARG A O 1
ATOM 1009 N N . ARG A 1 135 ? 8.433 -3.691 -9.817 1.00 89.69 135 ARG A N 1
ATOM 1010 C CA . ARG A 1 135 ? 7.848 -5.044 -9.879 1.00 89.69 135 ARG A CA 1
ATOM 1011 C C . ARG A 1 135 ? 7.838 -5.631 -11.286 1.00 89.69 135 ARG A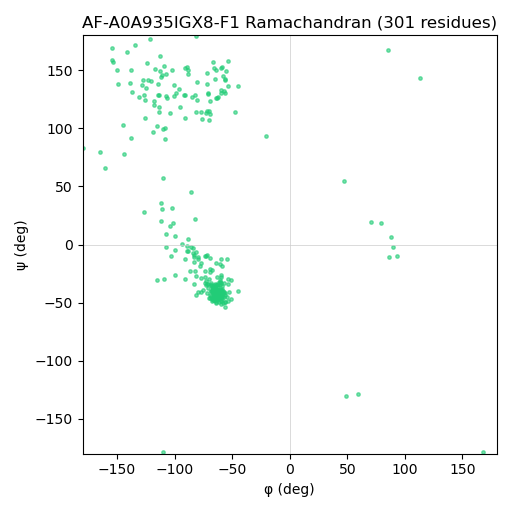 C 1
ATOM 1013 O O . ARG A 1 135 ? 7.942 -6.848 -11.416 1.00 89.69 135 ARG A O 1
ATOM 1020 N N . LEU A 1 136 ? 7.662 -4.785 -12.296 1.00 91.62 136 LEU A N 1
ATOM 1021 C CA . LEU A 1 136 ? 7.629 -5.172 -13.699 1.00 91.62 136 LEU A CA 1
ATOM 1022 C C . LEU A 1 136 ? 9.020 -5.601 -14.176 1.00 91.62 136 LEU A C 1
ATOM 1024 O O . LEU A 1 136 ? 9.144 -6.657 -14.783 1.00 91.62 136 LEU A O 1
ATOM 1028 N N . LEU A 1 137 ? 10.050 -4.818 -13.844 1.00 92.62 137 LEU A N 1
ATOM 1029 C CA . LEU A 1 137 ? 11.428 -5.045 -14.292 1.00 92.62 137 LEU A CA 1
ATOM 1030 C C . LEU A 1 137 ? 12.224 -5.999 -13.397 1.00 92.62 137 LEU A C 1
ATOM 1032 O O . LEU A 1 137 ? 13.190 -6.592 -13.861 1.00 92.62 137 LEU A O 1
ATOM 1036 N N . ARG A 1 138 ? 11.818 -6.154 -12.127 1.00 93.06 138 ARG A N 1
ATOM 1037 C CA . ARG A 1 138 ? 12.455 -7.032 -11.126 1.00 93.06 138 ARG A CA 1
ATOM 1038 C C . ARG A 1 138 ? 13.990 -6.888 -11.075 1.00 93.06 138 ARG A C 1
ATOM 1040 O O . ARG A 1 138 ? 14.685 -7.897 -11.188 1.00 93.06 138 ARG A O 1
ATOM 1047 N N . PRO A 1 139 ? 14.523 -5.663 -10.884 1.00 91.69 139 PRO A N 1
ATOM 1048 C CA . PRO A 1 139 ? 15.964 -5.448 -10.786 1.00 91.69 139 PRO A CA 1
ATOM 1049 C C . PRO A 1 139 ? 16.579 -6.296 -9.666 1.00 91.69 139 PRO A C 1
ATOM 1051 O O . PRO A 1 139 ? 15.978 -6.466 -8.595 1.00 91.69 139 PRO A O 1
ATOM 1054 N N . SER A 1 140 ? 17.789 -6.807 -9.903 1.00 93.12 140 SER A N 1
ATOM 1055 C CA . SER A 1 140 ? 18.592 -7.449 -8.861 1.00 93.12 140 SER A CA 1
ATOM 1056 C C . SER A 1 140 ? 19.012 -6.410 -7.813 1.00 93.12 140 SER A C 1
ATOM 1058 O O . SER A 1 140 ? 19.050 -5.214 -8.092 1.00 93.12 140 SER A O 1
ATOM 1060 N N . ARG A 1 141 ? 19.332 -6.840 -6.585 1.00 89.81 141 ARG A N 1
ATOM 1061 C CA . ARG A 1 141 ? 19.723 -5.909 -5.504 1.00 89.81 141 ARG A CA 1
ATOM 1062 C C . ARG A 1 141 ? 20.968 -5.071 -5.820 1.00 89.81 141 ARG A C 1
ATOM 1064 O O . ARG A 1 141 ? 21.094 -4.001 -5.247 1.00 89.81 141 ARG A O 1
ATOM 1071 N N . ALA A 1 142 ? 21.850 -5.567 -6.684 1.00 92.56 142 ALA A N 1
ATOM 1072 C CA . ALA A 1 142 ? 23.091 -4.904 -7.077 1.00 92.56 142 ALA A CA 1
ATOM 1073 C C . ALA A 1 142 ? 22.981 -4.172 -8.429 1.00 92.56 142 ALA A C 1
ATOM 1075 O O . ALA A 1 142 ? 23.994 -3.742 -8.957 1.00 92.56 142 ALA A O 1
ATOM 1076 N N . ALA A 1 143 ? 21.781 -4.084 -9.015 1.00 94.38 143 ALA A N 1
ATOM 1077 C CA . ALA A 1 143 ? 21.596 -3.459 -10.320 1.00 94.38 143 ALA A CA 1
ATOM 1078 C C . ALA A 1 143 ? 21.743 -1.934 -10.248 1.00 94.38 143 ALA A C 1
ATOM 1080 O O . ALA A 1 143 ? 21.147 -1.294 -9.374 1.00 94.38 143 ALA A O 1
ATOM 1081 N N . HIS A 1 144 ? 22.429 -1.368 -11.239 1.00 95.56 144 HIS A N 1
ATOM 1082 C CA . HIS A 1 144 ? 22.437 0.068 -11.500 1.00 95.56 144 HIS A CA 1
ATOM 1083 C C . HIS A 1 144 ? 21.177 0.461 -12.279 1.00 95.56 144 HIS A C 1
ATOM 1085 O O . HIS A 1 144 ? 20.882 -0.099 -13.343 1.00 95.56 144 HIS A O 1
ATOM 1091 N N . VAL A 1 145 ? 20.406 1.416 -11.754 1.00 95.94 145 VAL A N 1
ATOM 1092 C CA . VAL A 1 145 ? 19.119 1.822 -12.337 1.00 95.94 145 VAL A CA 1
ATOM 1093 C C . VAL A 1 145 ? 19.193 3.253 -12.859 1.00 95.94 145 VAL A C 1
ATOM 1095 O O . VAL A 1 145 ? 19.291 4.207 -12.087 1.00 95.94 145 VAL A O 1
ATOM 1098 N N . LEU A 1 146 ? 19.082 3.424 -14.176 1.00 95.62 146 LEU A N 1
ATOM 1099 C CA . LEU A 1 146 ? 18.998 4.738 -14.808 1.00 95.62 146 LEU A CA 1
ATOM 1100 C C . LEU A 1 146 ? 17.540 5.167 -14.973 1.00 95.62 146 LEU A C 1
ATOM 1102 O O . LEU A 1 146 ? 16.731 4.460 -15.576 1.00 95.62 146 LEU A O 1
ATOM 1106 N N . VAL A 1 147 ? 17.215 6.372 -14.509 1.00 94.19 147 VAL A N 1
ATOM 1107 C CA . VAL A 1 147 ? 15.958 7.055 -14.835 1.00 94.19 147 VAL A CA 1
ATOM 1108 C C . VAL A 1 147 ? 16.257 8.145 -15.859 1.00 94.19 147 VAL A C 1
ATOM 1110 O O . VAL A 1 147 ? 16.949 9.114 -15.562 1.00 94.19 147 VAL A O 1
ATOM 1113 N N . ALA A 1 148 ? 15.745 7.998 -17.078 1.00 92.06 148 ALA A N 1
ATOM 1114 C CA . ALA A 1 148 ? 15.912 8.992 -18.131 1.00 92.06 148 ALA A CA 1
ATOM 1115 C C . ALA A 1 148 ? 14.701 9.928 -18.167 1.00 92.06 148 ALA A C 1
ATOM 1117 O O . ALA A 1 148 ? 13.578 9.500 -18.404 1.00 92.06 148 ALA A O 1
ATOM 1118 N N . GLY A 1 149 ? 14.923 11.217 -17.941 1.00 87.12 149 GLY A N 1
ATOM 1119 C CA . GLY A 1 149 ? 13.906 12.258 -17.861 1.00 87.12 149 GLY A CA 1
ATOM 1120 C C . GLY A 1 149 ? 13.791 12.853 -16.465 1.00 87.12 149 GLY A C 1
ATOM 1121 O O . GLY A 1 149 ? 13.886 12.156 -15.467 1.00 87.12 149 GLY A O 1
ATOM 1122 N N . ALA A 1 150 ? 13.539 14.160 -16.408 1.00 81.00 150 ALA A N 1
ATOM 1123 C CA . ALA A 1 150 ? 13.468 14.934 -15.168 1.00 81.00 150 ALA A CA 1
ATOM 1124 C C . ALA A 1 150 ? 12.046 15.444 -14.847 1.00 81.00 150 ALA A C 1
ATOM 1126 O O . ALA A 1 150 ? 11.859 16.421 -14.131 1.00 81.00 150 ALA A O 1
ATOM 1127 N N . GLY A 1 151 ? 11.017 14.829 -15.436 1.00 74.50 151 GLY A N 1
ATOM 1128 C CA . GLY A 1 151 ? 9.625 15.242 -15.249 1.00 74.50 151 GLY A CA 1
ATOM 1129 C C . GLY A 1 151 ? 8.989 14.708 -13.961 1.00 74.50 151 GLY A C 1
ATOM 1130 O O . GLY A 1 151 ? 9.566 13.904 -13.231 1.00 74.50 151 GLY A O 1
ATOM 1131 N N . ARG A 1 152 ? 7.720 15.075 -13.732 1.00 73.00 152 ARG A N 1
ATOM 1132 C CA . ARG A 1 152 ? 6.916 14.588 -12.589 1.00 73.00 152 ARG A CA 1
ATOM 1133 C C . ARG A 1 152 ? 6.861 13.060 -12.491 1.00 73.00 152 ARG A C 1
ATOM 1135 O O . ARG A 1 152 ? 6.810 12.521 -11.389 1.00 73.00 152 ARG A O 1
ATOM 1142 N N . LEU A 1 153 ? 6.858 12.367 -13.632 1.00 75.69 153 LEU A N 1
ATOM 1143 C CA . LEU A 1 153 ? 6.844 10.908 -13.660 1.00 75.69 153 LEU A CA 1
ATOM 1144 C C . LEU A 1 153 ? 8.145 10.336 -13.088 1.00 75.69 153 LEU A C 1
ATOM 1146 O O . LEU A 1 153 ? 8.078 9.514 -12.180 1.00 75.69 153 LEU A O 1
ATOM 1150 N N . ALA A 1 154 ? 9.300 10.843 -13.523 1.00 84.12 154 ALA A N 1
ATOM 1151 C CA . ALA A 1 154 ? 10.600 10.454 -12.984 1.00 84.12 154 ALA A CA 1
ATOM 1152 C C . ALA A 1 154 ? 10.700 10.729 -11.476 1.00 84.12 154 ALA A C 1
ATOM 1154 O O . ALA A 1 154 ? 11.052 9.832 -10.713 1.00 84.12 154 ALA A O 1
ATOM 1155 N N . ALA A 1 155 ? 10.263 11.911 -11.024 1.00 79.44 155 ALA A N 1
ATOM 1156 C CA . ALA A 1 155 ? 10.211 12.247 -9.598 1.00 79.44 155 ALA A CA 1
ATOM 1157 C C . ALA A 1 155 ? 9.363 11.250 -8.780 1.00 79.44 155 ALA A C 1
ATOM 1159 O O . ALA A 1 155 ? 9.686 10.946 -7.637 1.00 79.44 155 ALA A O 1
ATOM 1160 N N . SER A 1 156 ? 8.304 10.687 -9.371 1.00 78.62 156 SER A N 1
ATOM 1161 C CA . SER A 1 156 ? 7.477 9.660 -8.720 1.00 78.62 156 SER A CA 1
ATOM 1162 C C . SER A 1 156 ? 8.094 8.252 -8.713 1.00 78.62 156 SER A C 1
ATOM 1164 O O . SER A 1 156 ? 7.654 7.397 -7.940 1.00 78.62 156 SER A O 1
ATOM 1166 N N . LEU A 1 157 ? 9.079 7.987 -9.581 1.00 86.44 157 LEU A N 1
ATOM 1167 C CA . LEU A 1 157 ? 9.793 6.709 -9.651 1.00 86.44 157 LEU A CA 1
ATOM 1168 C C . LEU A 1 157 ? 10.889 6.627 -8.584 1.00 86.44 157 LEU A C 1
ATOM 1170 O O . LEU A 1 157 ? 11.004 5.594 -7.924 1.00 86.44 157 LEU A O 1
ATOM 1174 N N . LEU A 1 158 ? 11.649 7.712 -8.404 1.00 86.06 158 LEU A N 1
ATOM 1175 C CA . LEU A 1 158 ? 12.862 7.753 -7.578 1.00 86.06 158 LEU A CA 1
ATOM 1176 C C . LEU A 1 158 ? 12.676 7.188 -6.153 1.00 86.06 158 LEU A C 1
ATOM 1178 O O . LEU A 1 158 ? 13.456 6.311 -5.782 1.00 86.06 158 LEU A O 1
ATOM 1182 N N . PRO A 1 159 ? 11.622 7.532 -5.379 1.00 85.25 159 PRO A N 1
ATOM 1183 C CA . PRO A 1 159 ? 11.454 6.987 -4.027 1.00 85.25 159 PRO A CA 1
ATOM 1184 C C . PRO A 1 159 ? 11.320 5.459 -3.984 1.00 85.25 159 PRO A C 1
ATOM 1186 O O . PRO A 1 159 ? 11.757 4.814 -3.036 1.00 85.25 159 PRO A O 1
ATOM 1189 N N . ALA A 1 160 ? 10.725 4.850 -5.016 1.00 86.25 160 ALA A N 1
ATOM 1190 C CA . ALA A 1 160 ? 10.565 3.396 -5.085 1.00 86.25 160 ALA A CA 1
ATOM 1191 C C . ALA A 1 160 ? 11.862 2.669 -5.482 1.00 86.25 160 ALA A C 1
ATOM 1193 O O . ALA A 1 160 ? 11.948 1.446 -5.319 1.00 86.25 160 ALA A O 1
ATOM 1194 N N . LEU A 1 161 ? 12.834 3.416 -6.011 1.00 89.06 161 LEU A N 1
ATOM 1195 C CA . LEU A 1 161 ? 14.120 2.939 -6.508 1.00 89.06 161 LEU A CA 1
ATOM 1196 C C . LEU A 1 161 ? 15.291 3.318 -5.588 1.00 89.06 161 LEU A C 1
ATOM 1198 O O . LEU A 1 161 ? 16.399 2.863 -5.829 1.00 89.06 161 LEU A O 1
ATOM 1202 N N . ALA A 1 162 ? 15.049 4.056 -4.502 1.00 87.06 162 ALA A N 1
ATOM 1203 C CA . ALA A 1 162 ? 16.078 4.525 -3.567 1.00 87.06 162 ALA A CA 1
ATOM 1204 C C . ALA A 1 162 ? 16.904 3.414 -2.883 1.00 87.06 162 ALA A C 1
ATOM 1206 O O . ALA A 1 162 ? 17.915 3.695 -2.255 1.00 87.06 162 ALA A O 1
ATOM 1207 N N . SER A 1 163 ? 16.476 2.149 -2.972 1.00 89.12 163 SER A N 1
ATOM 1208 C CA . SER A 1 163 ? 17.248 1.000 -2.483 1.00 89.12 163 SER A CA 1
ATOM 1209 C C . SER A 1 163 ? 18.300 0.483 -3.473 1.00 89.12 163 SER A C 1
ATOM 1211 O O . SER A 1 163 ? 18.946 -0.515 -3.170 1.00 89.12 163 SER A O 1
ATOM 1213 N N . PHE A 1 164 ? 18.383 1.061 -4.671 1.00 91.94 164 PHE A N 1
ATOM 1214 C CA . PHE A 1 164 ? 19.357 0.719 -5.707 1.00 91.94 164 PHE A CA 1
ATOM 1215 C C . PHE A 1 164 ? 20.323 1.879 -5.903 1.00 91.94 164 PHE A C 1
ATOM 1217 O O . PHE A 1 164 ? 20.018 3.020 -5.554 1.00 91.94 164 PHE A O 1
ATOM 1224 N N . GLU A 1 165 ? 21.463 1.596 -6.520 1.00 94.19 165 GLU A N 1
ATOM 1225 C CA . GLU A 1 165 ? 22.311 2.656 -7.032 1.00 94.19 165 GLU A CA 1
ATOM 1226 C C . GLU A 1 165 ? 21.637 3.252 -8.273 1.00 94.19 165 GLU A C 1
ATOM 1228 O O . GLU A 1 165 ? 21.411 2.572 -9.277 1.00 94.19 165 GLU A O 1
ATOM 1233 N N . THR A 1 166 ? 21.217 4.511 -8.163 1.00 93.12 166 THR A N 1
ATOM 1234 C CA . THR A 1 166 ? 20.427 5.187 -9.197 1.00 93.12 166 THR A CA 1
ATOM 1235 C C . THR A 1 166 ? 21.218 6.295 -9.872 1.00 93.12 166 THR A C 1
ATOM 1237 O O . THR A 1 166 ? 21.935 7.033 -9.198 1.00 93.12 166 THR A O 1
ATOM 1240 N N . ALA A 1 167 ? 21.004 6.473 -11.173 1.00 93.50 167 ALA A N 1
ATOM 1241 C CA . ALA A 1 167 ? 21.452 7.645 -11.916 1.00 93.50 167 ALA A CA 1
ATOM 1242 C C . ALA A 1 167 ? 20.276 8.332 -12.614 1.00 93.50 167 ALA A C 1
ATOM 1244 O O . ALA A 1 167 ? 19.248 7.711 -12.907 1.00 93.50 167 ALA A O 1
ATOM 1245 N N . LEU A 1 168 ? 20.438 9.621 -12.903 1.00 91.88 168 LEU A N 1
ATOM 1246 C CA . LEU A 1 168 ? 19.475 10.406 -13.669 1.00 91.88 168 LEU A CA 1
ATOM 1247 C C . LEU A 1 168 ? 20.090 10.843 -14.999 1.00 91.88 168 LEU A C 1
ATOM 1249 O O . LEU A 1 168 ? 21.134 11.484 -15.004 1.00 91.88 168 LEU A O 1
ATOM 1253 N N . TYR A 1 169 ? 19.402 10.591 -16.108 1.00 92.12 169 TYR A N 1
ATOM 1254 C CA . TYR A 1 169 ? 19.687 11.264 -17.375 1.00 92.12 169 TYR A CA 1
ATOM 1255 C C . TYR A 1 169 ? 18.681 12.396 -17.595 1.00 92.12 169 TYR A C 1
ATOM 1257 O O . TYR A 1 169 ? 17.471 12.168 -17.540 1.00 92.12 169 TYR A O 1
ATOM 1265 N N . ALA A 1 170 ? 19.137 13.615 -17.871 1.00 87.81 170 ALA A N 1
ATOM 1266 C CA . ALA A 1 170 ? 18.247 14.732 -18.171 1.00 87.81 170 ALA A CA 1
ATOM 1267 C C . ALA A 1 170 ? 18.882 15.727 -19.142 1.00 87.81 170 ALA A C 1
ATOM 1269 O O . ALA A 1 170 ? 20.018 16.146 -18.965 1.00 87.81 170 ALA A O 1
ATOM 1270 N N . ARG A 1 171 ? 18.092 16.220 -20.108 1.00 80.31 171 ARG A N 1
ATOM 1271 C CA . ARG A 1 171 ? 18.526 17.316 -20.999 1.00 80.31 171 ARG A CA 1
ATOM 1272 C C . ARG A 1 171 ? 18.864 18.600 -20.234 1.00 80.31 171 ARG A C 1
ATOM 1274 O O . ARG A 1 171 ? 19.683 19.384 -20.689 1.00 80.31 171 ARG A O 1
ATOM 1281 N N . ARG A 1 172 ? 18.184 18.818 -19.104 1.00 73.94 172 ARG A N 1
ATOM 1282 C CA . ARG A 1 172 ? 18.363 19.946 -18.182 1.00 73.94 172 ARG A CA 1
ATOM 1283 C C . ARG A 1 172 ? 18.306 19.419 -16.741 1.00 73.94 172 ARG A C 1
ATOM 1285 O O . ARG A 1 172 ? 17.202 19.223 -16.224 1.00 73.94 172 ARG A O 1
ATOM 1292 N N . PRO A 1 173 ? 19.453 19.055 -16.142 1.00 60.56 173 PRO A N 1
ATOM 1293 C CA . PRO A 1 173 ? 19.515 18.389 -14.835 1.00 60.56 173 PRO A CA 1
ATOM 1294 C C . PRO A 1 173 ? 19.207 19.317 -13.646 1.00 60.56 173 PRO A C 1
ATOM 1296 O O . PRO A 1 173 ? 19.027 18.843 -12.527 1.00 60.56 173 PRO A O 1
ATOM 1299 N N . ASP A 1 174 ? 19.126 20.622 -13.888 1.00 60.81 174 ASP A N 1
ATOM 1300 C CA . ASP A 1 174 ? 18.868 21.717 -12.948 1.00 60.81 174 ASP A CA 1
ATOM 1301 C C . ASP A 1 174 ? 17.380 21.904 -12.584 1.00 60.81 174 ASP A C 1
ATOM 1303 O O . ASP A 1 174 ? 17.057 22.593 -11.621 1.00 60.81 174 ASP A O 1
ATOM 1307 N N . VAL A 1 175 ? 16.456 21.270 -13.315 1.00 57.72 175 VAL A N 1
ATOM 1308 C CA . VAL A 1 175 ? 15.002 21.537 -13.225 1.00 57.72 175 VAL A CA 1
ATOM 1309 C C . VAL A 1 175 ? 14.284 20.745 -12.106 1.00 57.72 175 VAL A C 1
ATOM 1311 O O . VAL A 1 175 ? 13.086 20.926 -11.889 1.00 57.72 175 VAL A O 1
ATOM 1314 N N . LEU A 1 176 ? 14.976 19.880 -11.354 1.00 56.56 176 LEU A N 1
ATOM 1315 C CA . LEU A 1 176 ? 14.379 19.086 -10.265 1.00 56.56 176 LEU A CA 1
ATOM 1316 C C . LEU A 1 176 ? 14.796 19.594 -8.874 1.00 56.56 176 LEU A C 1
ATOM 1318 O O . LEU A 1 176 ? 15.979 19.679 -8.563 1.00 56.56 176 LEU A O 1
ATOM 1322 N N . ALA A 1 177 ? 13.805 19.878 -8.021 1.00 48.78 177 ALA A N 1
ATOM 1323 C CA . ALA A 1 177 ? 13.963 20.565 -6.733 1.00 48.78 177 ALA A CA 1
ATOM 1324 C C . ALA A 1 177 ? 13.923 19.654 -5.477 1.00 48.78 177 ALA A C 1
ATOM 1326 O O . ALA A 1 177 ? 13.469 20.089 -4.422 1.00 48.78 177 ALA A O 1
ATOM 1327 N N . ALA A 1 178 ? 14.372 18.396 -5.548 1.00 55.88 178 ALA A N 1
ATOM 1328 C CA . ALA A 1 178 ? 14.504 17.517 -4.371 1.00 55.88 178 ALA A CA 1
ATOM 1329 C C . ALA A 1 178 ? 15.593 16.454 -4.581 1.00 55.88 178 ALA A C 1
ATOM 1331 O O . ALA A 1 178 ? 15.900 16.160 -5.731 1.00 55.88 178 ALA A O 1
ATOM 1332 N N . GLU A 1 179 ? 16.141 15.908 -3.482 1.00 61.62 179 GLU A N 1
ATOM 1333 C CA . GLU A 1 179 ? 17.196 14.874 -3.389 1.00 61.62 179 GLU A CA 1
ATOM 1334 C C . GLU A 1 179 ? 17.358 14.031 -4.661 1.00 61.62 179 GLU A C 1
ATOM 1336 O O . GLU A 1 179 ? 16.661 13.045 -4.905 1.00 61.62 179 GLU A O 1
ATOM 1341 N N . LEU A 1 180 ? 18.276 14.482 -5.510 1.00 68.88 180 LEU A N 1
ATOM 1342 C CA . LEU A 1 180 ? 18.586 13.844 -6.776 1.00 68.88 180 LEU A CA 1
ATOM 1343 C C . LEU A 1 180 ? 19.683 12.801 -6.575 1.00 68.88 180 LEU A C 1
ATOM 1345 O O . LEU A 1 180 ? 20.544 12.990 -5.711 1.00 68.88 180 LEU A O 1
ATOM 1349 N N . PRO A 1 181 ? 19.723 11.754 -7.415 1.00 75.06 181 PRO A N 1
ATOM 1350 C CA . PRO A 1 181 ? 20.830 10.817 -7.396 1.00 75.06 181 PRO A CA 1
ATOM 1351 C C . PRO A 1 181 ? 22.183 11.518 -7.569 1.00 75.06 181 PRO A C 1
ATOM 1353 O O . PRO A 1 181 ? 22.289 12.553 -8.245 1.00 75.06 181 PRO A O 1
ATOM 1356 N N . ALA A 1 182 ? 23.215 10.935 -6.957 1.00 76.06 182 ALA A N 1
ATOM 1357 C CA . ALA A 1 182 ? 24.584 11.431 -7.055 1.00 76.06 182 ALA A CA 1
ATOM 1358 C C . ALA A 1 182 ? 25.105 11.357 -8.501 1.00 76.06 182 ALA A C 1
ATOM 1360 O O . ALA A 1 182 ? 25.732 12.301 -8.977 1.00 76.06 182 ALA A O 1
ATOM 1361 N N . HIS A 1 183 ? 24.777 10.278 -9.220 1.00 86.75 183 HIS A N 1
ATOM 1362 C CA . HIS A 1 183 ? 25.150 10.087 -10.620 1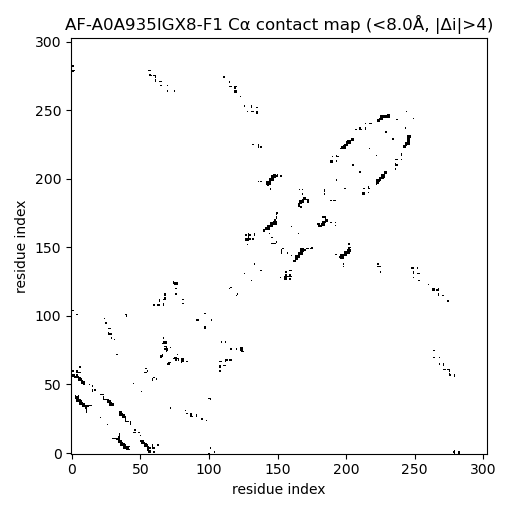.00 86.75 183 HIS A CA 1
ATOM 1363 C C . HIS A 1 183 ? 24.156 10.769 -11.561 1.00 86.75 183 HIS A C 1
ATOM 1365 O O . HIS A 1 183 ? 22.942 10.539 -11.492 1.00 86.75 183 HIS A O 1
ATOM 1371 N N . ARG A 1 184 ? 24.674 11.614 -12.456 1.00 89.62 184 ARG A N 1
ATOM 1372 C CA . ARG A 1 184 ? 23.873 12.377 -13.415 1.00 89.62 184 ARG A CA 1
ATOM 1373 C C . ARG A 1 184 ? 24.550 12.404 -14.771 1.00 89.62 184 ARG A C 1
ATOM 1375 O O . ARG A 1 184 ? 25.752 12.614 -14.846 1.00 89.62 184 ARG A O 1
ATOM 1382 N N . PHE A 1 185 ? 23.738 12.248 -15.803 1.00 91.06 185 PHE A N 1
ATOM 1383 C CA . PHE A 1 185 ? 24.138 12.309 -17.197 1.00 91.06 185 PHE A CA 1
ATOM 1384 C C . PHE A 1 185 ? 23.313 13.380 -17.917 1.00 91.06 185 PHE A C 1
ATOM 1386 O O . PHE A 1 185 ? 22.115 13.557 -17.654 1.00 91.06 185 PHE A O 1
ATOM 1393 N N . GLY A 1 186 ? 23.963 14.107 -18.812 1.00 88.56 186 GLY A N 1
ATOM 1394 C CA . GLY A 1 186 ? 23.401 15.174 -19.622 1.00 88.56 186 GLY A CA 1
ATOM 1395 C C . GLY A 1 186 ? 23.293 14.813 -21.100 1.00 88.56 186 GLY A C 1
ATOM 1396 O O . GLY A 1 186 ? 23.623 13.714 -21.536 1.00 88.56 186 GLY A O 1
ATOM 1397 N N . CYS A 1 187 ? 22.812 15.774 -21.888 1.00 86.00 187 CYS A N 1
ATOM 1398 C CA . CYS A 1 187 ? 22.733 15.644 -23.342 1.00 86.00 187 CYS A CA 1
ATOM 1399 C C . CYS A 1 187 ? 24.117 15.335 -23.944 1.00 86.00 187 CYS A C 1
ATOM 1401 O O . CYS A 1 187 ? 25.070 16.055 -23.654 1.00 86.00 187 CYS A O 1
ATOM 1403 N N . GLY A 1 188 ? 24.213 14.316 -24.802 1.00 88.38 188 GLY A N 1
ATOM 1404 C CA . GLY A 1 188 ? 25.477 13.841 -25.379 1.00 88.38 188 GLY A CA 1
ATOM 1405 C C . GLY A 1 188 ? 26.134 12.695 -24.601 1.00 88.38 188 GLY A C 1
ATOM 1406 O O . GLY A 1 188 ? 27.080 12.088 -25.098 1.00 88.38 188 GLY A O 1
ATOM 1407 N N . GLU A 1 189 ? 25.637 12.369 -23.404 1.00 92.12 189 GLU A N 1
ATOM 1408 C CA . GLU A 1 189 ? 26.152 11.285 -22.560 1.00 92.12 189 GLU A CA 1
ATOM 1409 C C . GLU A 1 189 ? 25.251 10.037 -22.580 1.00 92.12 189 GLU A C 1
ATOM 1411 O O . GLU A 1 189 ? 25.380 9.166 -21.721 1.00 92.12 189 GLU A O 1
ATOM 1416 N N . GLU A 1 190 ? 24.335 9.915 -23.548 1.00 91.62 190 GLU A N 1
ATOM 1417 C CA . GLU A 1 190 ? 23.362 8.817 -23.638 1.00 91.62 190 GLU A CA 1
ATOM 1418 C C . GLU A 1 190 ? 24.033 7.434 -23.613 1.00 91.62 190 GLU A C 1
ATOM 1420 O O . GLU A 1 190 ? 23.605 6.547 -22.877 1.00 91.62 190 GLU A O 1
ATOM 1425 N N . LEU A 1 191 ? 25.115 7.253 -24.376 1.00 93.12 191 LEU A N 1
ATOM 1426 C CA . LEU A 1 191 ? 25.837 5.978 -24.437 1.00 93.12 191 LEU A CA 1
ATOM 1427 C C . LEU A 1 191 ? 26.549 5.650 -23.119 1.00 93.12 191 LEU A C 1
ATOM 1429 O O . LEU A 1 191 ? 26.522 4.504 -22.677 1.00 93.12 191 LEU A O 1
ATOM 1433 N N . ALA A 1 192 ? 27.143 6.650 -22.463 1.00 93.88 192 ALA A N 1
ATOM 1434 C CA . ALA A 1 192 ? 27.784 6.472 -21.161 1.00 93.88 192 ALA A CA 1
ATOM 1435 C C . ALA A 1 192 ? 26.749 6.128 -20.078 1.00 93.88 192 ALA A C 1
ATOM 1437 O O . ALA A 1 192 ? 26.958 5.217 -19.278 1.00 93.88 192 ALA A O 1
ATOM 1438 N N . ALA A 1 193 ? 25.601 6.807 -20.107 1.00 93.81 193 ALA A N 1
ATOM 1439 C CA . ALA A 1 193 ? 24.481 6.541 -19.218 1.00 93.81 193 ALA A CA 1
ATOM 1440 C C . ALA A 1 193 ? 23.913 5.128 -19.418 1.00 93.81 193 ALA A C 1
ATOM 1442 O O . ALA A 1 193 ? 23.631 4.435 -18.440 1.00 93.81 193 ALA A O 1
ATOM 1443 N N . ALA A 1 194 ? 23.768 4.687 -20.673 1.00 93.69 194 ALA A N 1
ATOM 1444 C CA . ALA A 1 194 ? 23.336 3.330 -20.992 1.00 93.69 194 ALA A CA 1
ATOM 1445 C C . ALA A 1 194 ? 24.346 2.288 -20.499 1.00 93.69 194 ALA A C 1
ATOM 1447 O O . ALA A 1 194 ? 23.953 1.333 -19.843 1.00 93.69 194 ALA A O 1
ATOM 1448 N N . ALA A 1 195 ? 25.641 2.498 -20.751 1.00 93.75 195 ALA A N 1
ATOM 1449 C CA . ALA A 1 195 ? 26.696 1.573 -20.342 1.00 93.75 195 ALA A CA 1
ATOM 1450 C C . ALA A 1 195 ? 26.799 1.409 -18.816 1.00 93.75 195 ALA A C 1
ATOM 1452 O O . ALA A 1 195 ? 27.125 0.320 -18.336 1.00 93.75 195 ALA A O 1
ATOM 1453 N N . TRP A 1 196 ? 26.513 2.477 -18.064 1.00 94.62 196 TRP A N 1
ATOM 1454 C CA . TRP A 1 196 ? 26.511 2.471 -16.601 1.00 94.62 196 TRP A CA 1
ATOM 1455 C C . TRP A 1 196 ? 25.371 1.629 -16.007 1.00 94.62 196 TRP A C 1
ATOM 1457 O O . TRP A 1 196 ? 25.552 0.997 -14.969 1.00 94.62 196 TRP A O 1
ATOM 1467 N N . ALA A 1 197 ? 24.203 1.606 -16.651 1.00 95.19 197 ALA A N 1
ATOM 1468 C CA . ALA A 1 197 ? 23.013 0.963 -16.108 1.00 95.19 197 ALA A CA 1
ATOM 1469 C C . ALA A 1 197 ? 22.859 -0.507 -16.508 1.00 95.19 197 ALA A C 1
ATOM 1471 O O . ALA A 1 197 ? 23.237 -0.930 -17.593 1.00 95.19 197 ALA A O 1
ATOM 1472 N N . ASP A 1 198 ? 22.190 -1.272 -15.647 1.00 94.75 198 ASP A N 1
ATOM 1473 C CA . ASP A 1 198 ? 21.654 -2.599 -15.975 1.00 94.75 198 ASP A CA 1
ATOM 1474 C C . ASP A 1 198 ? 20.152 -2.525 -16.295 1.00 94.75 198 ASP A C 1
ATOM 1476 O O . ASP A 1 198 ? 19.595 -3.364 -17.013 1.00 94.75 198 ASP A O 1
ATOM 1480 N N . VAL A 1 199 ? 19.479 -1.511 -15.738 1.00 95.56 199 VAL A N 1
ATOM 1481 C CA . VAL A 1 199 ? 18.041 -1.287 -15.877 1.00 95.56 199 VAL A CA 1
ATOM 1482 C C . VAL A 1 199 ? 17.765 0.156 -16.277 1.00 95.56 199 VAL A C 1
ATOM 1484 O O . VAL A 1 199 ? 18.189 1.085 -15.591 1.00 95.56 199 VAL A O 1
ATOM 1487 N N . LEU A 1 200 ? 17.002 0.350 -17.355 1.00 95.88 200 LEU A N 1
ATOM 1488 C CA . LEU A 1 200 ? 16.667 1.672 -17.887 1.00 95.88 200 LEU A CA 1
ATOM 1489 C C . LEU A 1 200 ? 15.171 1.975 -17.752 1.00 95.88 200 LEU A C 1
ATOM 1491 O O . LEU A 1 200 ? 14.309 1.204 -18.175 1.00 95.88 200 LEU A O 1
ATOM 1495 N N . CYS A 1 201 ? 14.854 3.137 -17.187 1.00 95.44 201 CYS A N 1
ATOM 1496 C CA . CYS A 1 201 ? 13.495 3.646 -17.035 1.00 95.44 201 CYS A CA 1
ATOM 1497 C C . CYS A 1 201 ? 13.334 4.966 -17.798 1.00 95.44 201 CYS A C 1
ATOM 1499 O O . CYS A 1 201 ? 13.644 6.037 -17.272 1.0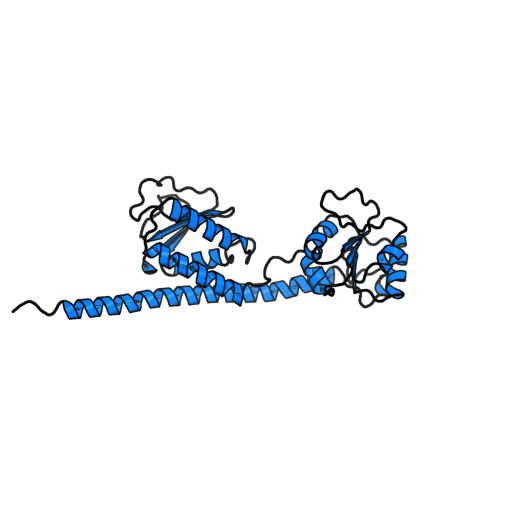0 95.44 201 CYS A O 1
ATOM 1501 N N . PHE A 1 202 ? 12.802 4.910 -19.018 1.00 93.12 202 PHE A N 1
ATOM 1502 C CA . PHE A 1 202 ? 12.549 6.099 -19.827 1.00 93.12 202 PHE A CA 1
ATOM 1503 C C . PHE A 1 202 ? 11.241 6.783 -19.415 1.00 93.12 202 PHE A C 1
ATOM 1505 O O . PHE A 1 202 ? 10.138 6.263 -19.586 1.00 93.12 202 PHE A O 1
ATOM 1512 N N . CYS A 1 203 ? 11.386 7.991 -18.886 1.00 88.88 203 CYS A N 1
ATOM 1513 C CA . CYS A 1 203 ? 10.350 8.965 -18.549 1.00 88.88 203 CYS A CA 1
ATOM 1514 C C . CYS A 1 203 ? 10.423 10.187 -19.485 1.00 88.88 203 CYS A C 1
ATOM 1516 O O . CYS A 1 203 ? 10.123 11.314 -19.079 1.00 88.88 203 CYS A O 1
ATOM 1518 N N . LEU A 1 204 ? 10.867 9.964 -20.722 1.00 84.69 204 LEU A N 1
ATOM 1519 C CA . LEU A 1 204 ? 10.962 10.955 -21.788 1.00 84.69 204 LEU A CA 1
ATOM 1520 C C . LEU A 1 204 ? 9.790 10.772 -22.769 1.00 84.69 204 LEU A C 1
ATOM 1522 O O . LEU A 1 204 ? 9.298 9.650 -22.925 1.00 84.69 204 LEU A O 1
ATOM 1526 N N . PRO A 1 205 ? 9.314 11.844 -23.423 1.00 73.56 205 PRO A N 1
ATOM 1527 C CA . PRO A 1 205 ? 8.482 11.701 -24.614 1.00 73.56 205 PRO A CA 1
ATOM 1528 C C . PRO A 1 205 ? 9.306 11.087 -25.756 1.00 73.56 205 PRO A C 1
ATOM 1530 O O . PRO A 1 205 ? 10.518 11.294 -25.801 1.00 73.56 205 PRO A O 1
ATOM 1533 N N . ALA A 1 206 ? 8.650 10.378 -26.677 1.00 66.88 206 ALA A N 1
ATOM 1534 C CA . ALA A 1 206 ? 9.308 9.843 -27.868 1.00 66.88 206 ALA A CA 1
ATOM 1535 C C . ALA A 1 206 ? 9.912 10.984 -28.703 1.00 66.88 206 ALA A C 1
ATOM 1537 O O . ALA A 1 206 ? 9.243 11.990 -28.967 1.00 66.88 206 ALA A O 1
ATOM 1538 N N . HIS A 1 207 ? 11.182 10.850 -29.080 1.00 70.94 207 HIS A N 1
ATOM 1539 C CA . HIS A 1 207 ? 11.900 11.854 -29.857 1.00 70.94 207 HIS A CA 1
ATOM 1540 C C . HIS A 1 207 ? 12.868 11.167 -30.822 1.00 70.94 207 HIS A C 1
ATOM 1542 O O . HIS A 1 207 ? 13.976 10.774 -30.452 1.00 70.94 207 HIS A O 1
ATOM 1548 N N . THR A 1 208 ? 12.475 11.105 -32.094 1.00 60.72 208 THR A N 1
ATOM 1549 C CA . THR A 1 208 ? 13.108 10.311 -33.163 1.00 60.72 208 THR A CA 1
ATOM 1550 C C . THR A 1 208 ? 14.637 10.384 -33.225 1.00 60.72 208 THR A C 1
ATOM 1552 O O . THR A 1 208 ? 15.276 9.357 -33.430 1.00 60.72 208 THR A O 1
ATOM 1555 N N . GLY A 1 209 ? 15.248 11.557 -33.016 1.00 67.62 209 GLY A N 1
ATOM 1556 C CA . GLY A 1 209 ? 16.713 11.699 -33.064 1.00 67.62 209 GLY A CA 1
ATOM 1557 C C . GLY A 1 209 ? 17.477 11.093 -31.875 1.00 67.62 209 GLY A C 1
ATOM 1558 O O . GLY A 1 209 ? 18.572 10.575 -32.056 1.00 67.62 209 GLY A O 1
ATOM 1559 N N . GLN A 1 210 ? 16.914 11.136 -30.665 1.00 76.25 210 GLN A N 1
ATOM 1560 C CA . GLN A 1 210 ? 17.583 10.658 -29.444 1.00 76.25 210 GLN A CA 1
ATOM 1561 C C . GLN A 1 210 ? 17.254 9.182 -29.183 1.00 76.25 210 GLN A C 1
ATOM 1563 O O . GLN A 1 210 ? 18.086 8.430 -28.681 1.00 76.25 210 GLN A O 1
ATOM 1568 N N . ASP A 1 211 ? 16.069 8.752 -29.614 1.00 86.44 211 ASP A N 1
ATOM 1569 C CA . ASP A 1 211 ? 15.616 7.366 -29.546 1.00 86.44 211 ASP A CA 1
ATOM 1570 C C . ASP A 1 211 ? 16.566 6.420 -30.290 1.00 86.44 211 ASP A C 1
ATOM 1572 O O . ASP A 1 211 ? 16.882 5.351 -29.777 1.00 86.44 211 ASP A O 1
ATOM 1576 N N . ALA A 1 212 ? 17.092 6.824 -31.453 1.00 88.56 212 ALA A N 1
ATOM 1577 C CA . ALA A 1 212 ? 18.034 6.010 -32.224 1.00 88.56 212 ALA A CA 1
ATOM 1578 C C . ALA A 1 212 ? 19.307 5.652 -31.432 1.00 88.56 212 ALA A C 1
ATOM 1580 O O . ALA A 1 212 ? 19.784 4.520 -31.520 1.00 88.56 212 ALA A O 1
ATOM 1581 N N . ILE A 1 213 ? 19.821 6.588 -30.625 1.00 90.25 213 ILE A N 1
ATOM 1582 C CA . ILE A 1 213 ? 21.014 6.383 -29.791 1.00 90.25 213 ILE A CA 1
ATOM 1583 C C . ILE A 1 213 ? 20.711 5.363 -28.688 1.00 90.25 213 ILE A C 1
ATOM 1585 O O . ILE A 1 213 ? 21.448 4.392 -28.518 1.00 90.25 213 ILE A O 1
ATOM 1589 N N . TRP A 1 214 ? 19.591 5.539 -27.980 1.00 91.75 214 TRP A N 1
ATOM 1590 C CA . TRP A 1 214 ? 19.170 4.613 -26.927 1.00 91.75 214 TRP A CA 1
ATOM 1591 C C . TRP A 1 214 ? 18.882 3.215 -27.464 1.00 91.75 214 TRP A C 1
ATOM 1593 O O . TRP A 1 214 ? 19.326 2.229 -26.877 1.00 91.75 214 TRP A O 1
ATOM 1603 N N . ILE A 1 215 ? 18.178 3.123 -28.593 1.00 91.62 215 ILE A N 1
ATOM 1604 C CA . ILE A 1 215 ? 17.888 1.854 -29.263 1.00 91.62 215 ILE A CA 1
ATOM 1605 C C . ILE A 1 215 ? 19.191 1.154 -29.658 1.00 91.62 215 ILE A C 1
ATOM 1607 O O . ILE A 1 215 ? 19.307 -0.051 -29.450 1.00 91.62 215 ILE A O 1
ATOM 1611 N N . GLY A 1 216 ? 20.175 1.889 -30.188 1.00 91.25 216 GLY A N 1
ATOM 1612 C CA . GLY A 1 216 ? 21.505 1.356 -30.488 1.00 91.25 216 GLY A CA 1
ATOM 1613 C C . GLY A 1 216 ? 22.164 0.733 -29.256 1.00 91.25 216 GLY A C 1
ATOM 1614 O O . GLY A 1 216 ? 22.488 -0.454 -29.270 1.00 91.25 216 GLY A O 1
ATOM 1615 N N . ALA A 1 217 ? 22.249 1.485 -28.157 1.00 90.62 217 ALA A N 1
ATOM 1616 C CA . ALA A 1 217 ? 22.843 1.004 -26.907 1.00 90.62 217 ALA A CA 1
ATOM 1617 C C . ALA A 1 217 ? 22.124 -0.234 -26.330 1.00 90.62 217 ALA A C 1
ATOM 1619 O O . ALA A 1 217 ? 22.759 -1.176 -25.855 1.00 90.62 217 ALA A O 1
ATOM 1620 N N . LEU A 1 218 ? 20.790 -0.266 -26.412 1.00 89.75 218 LEU A N 1
ATOM 1621 C CA . LEU A 1 218 ? 19.961 -1.394 -25.970 1.00 89.75 218 LEU A CA 1
ATOM 1622 C C . LEU A 1 218 ? 20.109 -2.649 -26.843 1.00 89.75 218 LEU A C 1
ATOM 1624 O O . LEU A 1 218 ? 19.783 -3.743 -26.386 1.00 89.75 218 LEU A O 1
ATOM 1628 N N . ARG A 1 219 ? 20.571 -2.514 -28.092 1.00 89.25 219 ARG A N 1
ATOM 1629 C CA . ARG A 1 219 ? 20.857 -3.654 -28.979 1.00 89.25 219 ARG A CA 1
ATOM 1630 C C . ARG A 1 219 ? 22.234 -4.250 -28.733 1.00 89.25 219 ARG A C 1
ATOM 1632 O O . ARG A 1 219 ? 22.394 -5.456 -28.890 1.00 89.25 219 ARG A O 1
ATOM 1639 N N . GLU A 1 220 ? 23.211 -3.422 -28.379 1.00 86.62 220 GLU A N 1
ATOM 1640 C CA . GLU A 1 220 ? 24.581 -3.873 -28.108 1.00 86.62 220 GLU A CA 1
ATOM 1641 C C . GLU A 1 220 ? 24.680 -4.670 -26.808 1.00 86.62 220 GLU A C 1
ATOM 1643 O O . GLU A 1 220 ? 25.450 -5.627 -26.718 1.00 86.62 220 GLU A O 1
ATOM 1648 N N . ARG A 1 221 ? 23.867 -4.313 -25.809 1.00 82.31 221 ARG A N 1
ATOM 1649 C CA . ARG A 1 221 ? 23.816 -5.010 -24.527 1.00 82.31 221 ARG A CA 1
ATOM 1650 C C . ARG A 1 221 ? 22.358 -5.192 -24.095 1.00 82.31 221 ARG A C 1
ATOM 1652 O O . ARG A 1 221 ? 21.598 -4.225 -24.115 1.00 82.31 221 ARG A O 1
ATOM 1659 N N . PRO A 1 222 ? 21.939 -6.406 -23.694 1.00 74.31 222 PRO A N 1
ATOM 1660 C CA . PRO A 1 222 ? 20.584 -6.624 -23.215 1.00 74.31 222 PRO A CA 1
ATOM 1661 C C . PRO A 1 222 ? 20.412 -5.942 -21.856 1.00 74.31 222 PRO A C 1
ATOM 1663 O O . PRO A 1 222 ? 21.045 -6.326 -20.872 1.00 74.31 222 PRO A O 1
ATOM 1666 N N . HIS A 1 223 ? 19.546 -4.934 -21.806 1.00 84.69 223 HIS A N 1
ATOM 1667 C CA . HIS A 1 223 ? 19.149 -4.273 -20.567 1.00 84.69 223 HIS A CA 1
ATOM 1668 C C . HIS A 1 223 ? 17.679 -4.562 -20.273 1.00 84.69 223 HIS A C 1
ATOM 1670 O O . HIS A 1 223 ? 16.858 -4.665 -21.187 1.00 84.69 223 HIS A O 1
ATOM 1676 N N . SER A 1 224 ? 17.315 -4.603 -18.992 1.00 92.50 224 SER A N 1
ATOM 1677 C CA . SER A 1 224 ? 15.900 -4.590 -18.613 1.00 92.50 224 SER A CA 1
ATOM 1678 C C . SER A 1 224 ? 15.379 -3.160 -18.744 1.00 92.50 224 SER A C 1
ATOM 1680 O O . SER A 1 224 ? 15.831 -2.267 -18.027 1.00 92.50 224 SER A O 1
ATOM 1682 N N . ALA A 1 225 ? 14.458 -2.910 -19.674 1.00 94.81 225 ALA A N 1
ATOM 1683 C CA . ALA A 1 225 ? 14.031 -1.551 -19.998 1.00 94.81 225 ALA A CA 1
ATOM 1684 C C . ALA A 1 225 ? 12.511 -1.365 -19.940 1.00 94.81 225 ALA A C 1
ATOM 1686 O O . ALA A 1 225 ? 11.736 -2.218 -20.381 1.00 94.81 225 ALA A O 1
ATOM 1687 N N . VAL A 1 226 ? 12.084 -0.202 -19.439 1.00 95.19 226 VAL A N 1
ATOM 1688 C CA . VAL A 1 226 ? 10.710 0.295 -19.573 1.00 95.19 226 VAL A CA 1
ATOM 1689 C C . VAL A 1 226 ? 10.701 1.685 -20.190 1.00 95.19 226 VAL A C 1
ATOM 1691 O O . VAL A 1 226 ? 11.441 2.565 -19.754 1.00 95.19 226 VAL A O 1
ATOM 1694 N N . HIS A 1 227 ? 9.815 1.910 -21.156 1.00 93.25 227 HIS A N 1
ATOM 1695 C CA . HIS A 1 227 ? 9.562 3.217 -21.739 1.00 93.25 227 HIS A CA 1
ATOM 1696 C C . HIS A 1 227 ? 8.140 3.693 -21.438 1.00 93.25 227 HIS A C 1
ATOM 1698 O O . HIS A 1 227 ? 7.163 3.290 -22.067 1.00 93.25 227 HIS A O 1
ATOM 1704 N N . LEU A 1 228 ? 8.017 4.593 -20.462 1.00 89.44 228 LEU A N 1
ATOM 1705 C CA . LEU A 1 228 ? 6.729 5.098 -19.979 1.00 89.44 228 LEU A CA 1
ATOM 1706 C C . LEU A 1 228 ? 6.123 6.185 -20.875 1.00 89.44 228 LEU A C 1
ATOM 1708 O O . LEU A 1 228 ? 4.961 6.540 -20.697 1.00 89.44 228 LEU A O 1
ATOM 1712 N N . GLY A 1 229 ? 6.895 6.704 -21.832 1.00 85.00 229 GLY A N 1
ATOM 1713 C CA . GLY A 1 229 ? 6.398 7.580 -22.897 1.00 85.00 229 GLY A CA 1
ATOM 1714 C C . GLY A 1 229 ? 5.776 6.849 -24.094 1.00 85.00 229 GLY A C 1
ATOM 1715 O O . GLY A 1 229 ? 5.192 7.512 -24.942 1.00 85.00 229 GLY A O 1
ATOM 1716 N N . LEU A 1 230 ? 5.887 5.514 -24.172 1.00 87.38 230 LEU A N 1
ATOM 1717 C CA . LEU A 1 230 ? 5.404 4.720 -25.309 1.00 87.38 230 LEU A CA 1
ATOM 1718 C C . LEU A 1 230 ? 4.178 3.883 -24.937 1.00 87.38 230 LEU A C 1
ATOM 1720 O O . LEU A 1 230 ? 3.982 3.490 -23.780 1.00 87.38 230 LEU A O 1
ATOM 1724 N N . ARG A 1 231 ? 3.370 3.580 -25.954 1.00 84.81 231 ARG A N 1
ATOM 1725 C CA . ARG A 1 231 ? 2.205 2.690 -25.884 1.00 84.81 231 ARG A CA 1
ATOM 1726 C C . ARG A 1 231 ? 2.448 1.492 -26.792 1.00 84.81 231 ARG A C 1
ATOM 1728 O O . ARG A 1 231 ? 3.105 1.627 -27.814 1.00 84.81 231 ARG A O 1
ATOM 1735 N N . ARG A 1 232 ? 1.880 0.326 -26.475 1.00 85.56 232 ARG A N 1
ATOM 1736 C CA . ARG A 1 232 ? 2.091 -0.905 -27.263 1.00 85.56 232 ARG A CA 1
ATOM 1737 C C . ARG A 1 232 ? 1.640 -0.758 -28.726 1.00 85.56 232 ARG A C 1
ATOM 1739 O O . ARG A 1 232 ? 2.188 -1.417 -29.598 1.00 85.56 232 ARG A O 1
ATOM 1746 N N . GLY A 1 233 ? 0.655 0.106 -28.984 1.00 83.88 233 GLY A N 1
ATOM 1747 C CA . GLY A 1 233 ? 0.167 0.424 -30.332 1.00 83.88 233 GLY A CA 1
ATOM 1748 C C . GLY A 1 233 ? 0.961 1.504 -31.080 1.00 83.88 233 GLY A C 1
ATOM 1749 O O . GLY A 1 233 ? 0.685 1.725 -32.251 1.00 83.88 233 GLY A O 1
ATOM 1750 N N . ASP A 1 234 ? 1.916 2.170 -30.426 1.00 85.06 234 ASP A N 1
ATOM 1751 C CA . ASP A 1 234 ? 2.753 3.223 -31.012 1.00 85.06 234 ASP A CA 1
ATOM 1752 C C . ASP A 1 234 ? 4.174 3.129 -30.435 1.00 85.06 234 ASP A C 1
ATOM 1754 O O . ASP A 1 234 ? 4.549 3.833 -29.495 1.00 85.06 234 ASP A O 1
ATOM 1758 N N . LEU A 1 235 ? 4.936 2.162 -30.956 1.00 84.06 235 LEU A N 1
ATOM 1759 C CA . LEU A 1 235 ? 6.316 1.891 -30.541 1.00 84.06 235 LEU A CA 1
ATOM 1760 C C . LEU A 1 235 ? 7.347 2.655 -31.377 1.00 84.06 235 LEU A C 1
ATOM 1762 O O . LEU A 1 235 ? 8.515 2.702 -31.000 1.00 84.06 235 LEU A O 1
ATOM 1766 N N . GLN A 1 236 ? 6.939 3.249 -32.501 1.00 82.94 236 GLN A N 1
ATOM 1767 C CA . GLN A 1 236 ? 7.833 3.965 -33.416 1.00 82.94 236 GLN A CA 1
ATOM 1768 C C . GLN A 1 236 ? 9.088 3.122 -33.739 1.00 82.94 236 GLN A C 1
ATOM 1770 O O . GLN A 1 236 ? 8.969 1.941 -34.060 1.00 82.94 236 GLN A O 1
ATOM 1775 N N . GLY A 1 237 ? 10.295 3.690 -33.623 1.00 84.56 237 GLY A N 1
ATOM 1776 C CA . GLY A 1 237 ? 11.558 2.971 -33.844 1.00 84.56 237 GLY A CA 1
ATOM 1777 C C . GLY A 1 237 ? 11.904 1.912 -32.786 1.00 84.56 237 GLY A C 1
ATOM 1778 O O . GLY A 1 237 ? 12.797 1.098 -33.012 1.00 84.56 237 GLY A O 1
ATOM 1779 N N . TRP A 1 238 ? 11.202 1.876 -31.650 1.00 89.69 238 TRP A N 1
ATOM 1780 C CA . TRP A 1 238 ? 11.498 0.980 -30.526 1.00 89.69 238 TRP A CA 1
ATOM 1781 C C . TRP A 1 238 ? 10.953 -0.442 -30.704 1.00 89.69 238 TRP A C 1
ATOM 1783 O O . TRP A 1 238 ? 11.268 -1.321 -29.903 1.00 89.69 238 TRP A O 1
ATOM 1793 N N . SER A 1 239 ? 10.176 -0.708 -31.760 1.00 88.44 239 SER A N 1
ATOM 1794 C CA . SER A 1 239 ? 9.624 -2.041 -32.050 1.00 88.44 239 SER A CA 1
ATOM 1795 C C . SER A 1 239 ? 10.692 -3.118 -32.282 1.00 88.44 239 SER A C 1
ATOM 1797 O O . SER A 1 239 ? 10.391 -4.307 -32.223 1.00 88.44 239 SER A O 1
ATOM 1799 N N . VAL A 1 240 ? 11.939 -2.713 -32.540 1.00 88.06 240 VAL A N 1
ATOM 1800 C CA . VAL A 1 240 ? 13.091 -3.610 -32.715 1.00 88.06 240 VAL A CA 1
ATOM 1801 C C . VAL A 1 240 ? 13.580 -4.241 -31.404 1.00 88.06 240 VAL A C 1
ATOM 1803 O O . VAL A 1 240 ? 14.418 -5.137 -31.446 1.00 88.06 240 VAL A O 1
ATOM 1806 N N . LEU A 1 241 ? 13.078 -3.785 -30.251 1.00 87.62 241 LEU A N 1
ATOM 1807 C CA . LEU A 1 241 ? 13.439 -4.28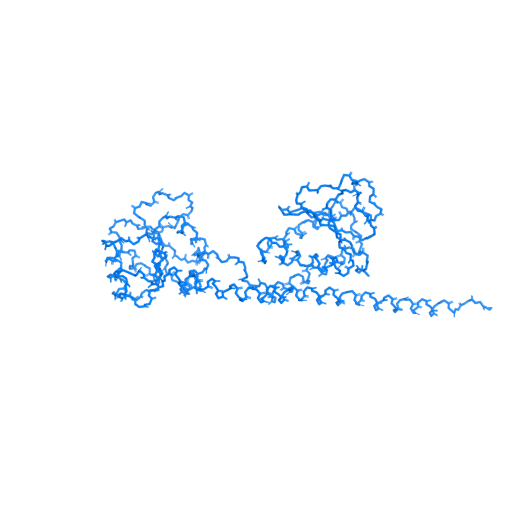1 -28.922 1.00 87.62 241 LEU A CA 1
ATOM 1808 C C . LEU A 1 241 ? 12.273 -5.095 -28.325 1.00 87.62 241 LEU A C 1
ATOM 1810 O O . LEU A 1 241 ? 11.416 -4.527 -27.646 1.00 87.62 241 LEU A O 1
ATOM 1814 N N . PRO A 1 242 ? 12.214 -6.424 -28.539 1.00 78.00 242 PRO A N 1
ATOM 1815 C CA . PRO A 1 242 ? 11.054 -7.238 -28.157 1.00 78.00 242 PRO A CA 1
ATOM 1816 C C . PRO A 1 242 ? 10.845 -7.355 -26.639 1.00 78.00 242 PRO A C 1
ATOM 1818 O O . PRO A 1 242 ? 9.736 -7.636 -26.188 1.00 78.00 242 PRO A O 1
ATOM 1821 N N . GLU A 1 243 ? 11.890 -7.135 -25.839 1.00 87.12 243 GLU A N 1
ATOM 1822 C CA . GLU A 1 243 ? 11.817 -7.200 -24.374 1.00 87.12 243 GLU A CA 1
ATOM 1823 C C . GLU A 1 243 ? 11.437 -5.865 -23.716 1.00 87.12 243 GLU A C 1
ATOM 1825 O O . GLU A 1 243 ? 11.212 -5.815 -22.501 1.00 87.12 243 GLU A O 1
ATOM 1830 N N . LEU A 1 244 ? 11.325 -4.787 -24.503 1.00 92.44 244 LEU A N 1
ATOM 1831 C CA . LEU A 1 244 ? 10.981 -3.465 -23.998 1.00 92.44 244 LEU A CA 1
ATOM 1832 C C . LEU A 1 244 ? 9.580 -3.470 -23.384 1.00 92.44 244 LEU A C 1
ATOM 1834 O O . LEU A 1 244 ? 8.586 -3.819 -24.022 1.00 92.44 244 LEU A O 1
ATOM 1838 N N . ARG A 1 245 ? 9.490 -3.013 -22.137 1.00 95.19 245 ARG A N 1
ATOM 1839 C CA . ARG A 1 245 ? 8.210 -2.770 -21.473 1.00 95.19 245 ARG A CA 1
ATOM 1840 C C . ARG A 1 245 ? 7.726 -1.356 -21.751 1.00 95.19 245 ARG A C 1
ATOM 1842 O O . ARG A 1 245 ? 8.511 -0.425 -21.887 1.00 95.19 245 ARG A O 1
ATOM 1849 N N . THR A 1 246 ? 6.420 -1.172 -21.772 1.00 92.06 246 THR A N 1
ATOM 1850 C CA . THR A 1 246 ? 5.755 0.094 -22.089 1.00 92.06 246 THR A CA 1
ATOM 1851 C C . THR A 1 246 ? 4.862 0.554 -20.945 1.00 92.06 246 THR A C 1
ATOM 1853 O O . THR A 1 246 ? 4.669 -0.148 -19.944 1.00 92.06 246 THR A O 1
ATOM 1856 N N . LEU A 1 247 ? 4.258 1.733 -21.100 1.00 85.31 247 LEU A N 1
ATOM 1857 C CA . LEU A 1 247 ? 3.252 2.215 -20.160 1.00 85.31 247 LEU A CA 1
ATOM 1858 C C . LEU A 1 247 ? 2.043 1.267 -20.056 1.00 85.31 247 LEU A C 1
ATOM 1860 O O . LEU A 1 247 ? 1.471 1.119 -18.974 1.00 85.31 247 LEU A O 1
ATOM 1864 N N . ASP A 1 248 ? 1.673 0.587 -21.145 1.00 86.25 248 ASP A N 1
ATOM 1865 C CA . ASP A 1 248 ? 0.554 -0.361 -21.133 1.00 86.25 248 ASP A CA 1
ATOM 1866 C C . ASP A 1 248 ? 0.852 -1.590 -20.268 1.00 86.25 248 ASP A C 1
ATOM 1868 O O . ASP A 1 248 ? -0.031 -2.045 -19.547 1.00 86.25 248 ASP A O 1
ATOM 1872 N N . ASP A 1 249 ? 2.097 -2.070 -20.229 1.00 90.62 249 ASP A N 1
ATOM 1873 C CA . ASP A 1 249 ? 2.490 -3.187 -19.356 1.00 90.62 249 ASP A CA 1
ATOM 1874 C C . ASP A 1 249 ? 2.387 -2.809 -17.869 1.00 90.62 249 ASP A C 1
ATOM 1876 O O . ASP A 1 249 ? 1.978 -3.609 -17.022 1.00 90.62 249 ASP A O 1
ATOM 1880 N N . VAL A 1 250 ? 2.690 -1.549 -17.545 1.00 85.25 250 VAL A N 1
ATOM 1881 C CA . VAL A 1 250 ? 2.477 -0.989 -16.205 1.00 85.25 250 VAL A CA 1
ATOM 1882 C C . VAL A 1 250 ? 0.982 -0.916 -15.878 1.00 85.25 250 VAL A C 1
ATOM 1884 O O . VAL A 1 250 ? 0.576 -1.250 -14.758 1.00 85.25 250 VAL A O 1
ATOM 1887 N N . PHE A 1 251 ? 0.140 -0.524 -16.839 1.00 80.50 251 PHE A N 1
ATOM 1888 C CA . PHE A 1 251 ? -1.315 -0.528 -16.670 1.00 80.50 251 PHE A CA 1
ATOM 1889 C C . PHE A 1 251 ? -1.897 -1.938 -16.542 1.00 80.50 251 PHE A C 1
ATOM 1891 O O . PHE A 1 251 ? -2.769 -2.148 -15.698 1.00 80.50 251 PHE A O 1
ATOM 1898 N N . ASP A 1 252 ? -1.402 -2.914 -17.296 1.00 85.19 252 ASP A N 1
ATOM 1899 C CA . ASP A 1 252 ? -1.781 -4.324 -17.189 1.00 85.19 252 ASP A CA 1
ATOM 1900 C C . ASP A 1 252 ? -1.444 -4.873 -15.801 1.00 85.19 252 ASP A C 1
ATOM 1902 O O . ASP A 1 252 ? -2.297 -5.468 -15.132 1.00 85.19 252 ASP A O 1
ATOM 1906 N N . LEU A 1 253 ? -0.238 -4.583 -15.304 1.00 84.12 253 LEU A N 1
ATOM 1907 C CA . LEU A 1 253 ? 0.176 -4.950 -13.952 1.00 84.12 253 LEU A CA 1
ATOM 1908 C C . LEU A 1 253 ? -0.698 -4.278 -12.884 1.00 84.12 253 LEU A C 1
ATOM 1910 O O . LEU A 1 253 ? -1.067 -4.902 -11.889 1.00 84.12 253 LEU A O 1
ATOM 1914 N N . ARG A 1 254 ? -1.087 -3.018 -13.090 1.00 76.94 254 ARG A N 1
ATOM 1915 C CA . ARG A 1 254 ? -2.016 -2.317 -12.195 1.00 76.94 254 ARG A CA 1
ATOM 1916 C C . ARG A 1 254 ? -3.413 -2.946 -12.218 1.00 76.94 254 ARG A C 1
ATOM 1918 O O . ARG A 1 254 ? -4.038 -3.089 -11.165 1.00 76.94 254 ARG A O 1
ATOM 1925 N N . ARG A 1 255 ? -3.914 -3.333 -13.397 1.00 71.06 255 ARG A N 1
ATOM 1926 C CA . ARG A 1 255 ? -5.229 -3.978 -13.570 1.00 71.06 255 ARG A CA 1
ATOM 1927 C C . ARG A 1 255 ? -5.269 -5.360 -12.918 1.00 71.06 255 ARG A C 1
ATOM 1929 O O . ARG A 1 255 ? -6.206 -5.632 -12.167 1.00 71.06 255 ARG A O 1
ATOM 1936 N N . SER A 1 256 ? -4.242 -6.187 -13.116 1.00 70.00 256 SER A N 1
ATOM 1937 C CA . SER A 1 256 ? -4.140 -7.505 -12.469 1.00 70.00 256 SER A CA 1
ATOM 1938 C C . SER A 1 256 ? -4.057 -7.393 -10.940 1.00 70.00 256 SER A C 1
ATOM 1940 O O . SER A 1 256 ? -4.675 -8.178 -10.217 1.00 70.00 256 SER A O 1
ATOM 1942 N N . GLN A 1 257 ? -3.405 -6.345 -10.426 1.00 67.38 257 GLN A N 1
ATOM 1943 C CA . GLN A 1 257 ? -3.376 -6.046 -8.993 1.00 67.38 257 GLN A CA 1
ATOM 1944 C C . GLN A 1 257 ? -4.721 -5.561 -8.439 1.00 67.38 257 GLN A C 1
ATOM 1946 O O . GLN A 1 257 ? -5.012 -5.839 -7.278 1.00 67.38 257 GLN A O 1
ATOM 1951 N N . ARG A 1 258 ? -5.570 -4.885 -9.228 1.00 60.62 258 ARG A N 1
ATOM 1952 C CA . ARG A 1 258 ? -6.894 -4.422 -8.769 1.00 60.62 258 ARG A CA 1
ATOM 1953 C C . ARG A 1 258 ? -7.809 -5.593 -8.394 1.00 60.62 258 ARG A C 1
ATOM 1955 O O . ARG A 1 258 ? -8.434 -5.538 -7.340 1.00 60.62 258 ARG A O 1
ATOM 1962 N N . SER A 1 259 ? -7.827 -6.664 -9.193 1.00 61.12 259 SER A N 1
ATOM 1963 C CA . SER A 1 259 ? -8.626 -7.871 -8.909 1.00 61.12 259 SER A CA 1
ATOM 1964 C C . SER A 1 259 ? -8.146 -8.597 -7.642 1.00 61.12 259 SER A C 1
ATOM 1966 O O . SER A 1 259 ? -8.927 -8.854 -6.721 1.00 61.12 259 SER A O 1
ATOM 1968 N N . LEU A 1 260 ? -6.831 -8.816 -7.521 1.00 65.12 260 LEU A N 1
ATOM 1969 C CA . LEU A 1 260 ? -6.227 -9.416 -6.324 1.00 65.12 260 LEU A CA 1
ATOM 1970 C C . LEU A 1 260 ? -6.439 -8.553 -5.075 1.00 65.12 260 LEU A C 1
ATOM 1972 O O . LEU A 1 260 ? -6.721 -9.076 -3.998 1.00 65.12 260 LEU A O 1
ATOM 1976 N N . ARG A 1 261 ? -6.345 -7.228 -5.207 1.00 68.38 261 ARG A N 1
ATOM 1977 C CA . ARG A 1 261 ? -6.598 -6.279 -4.119 1.00 68.38 261 ARG A CA 1
ATOM 1978 C C . ARG A 1 261 ? -8.054 -6.338 -3.659 1.00 68.38 261 ARG A C 1
ATOM 1980 O O . ARG A 1 261 ? -8.272 -6.416 -2.456 1.00 68.38 261 ARG A O 1
ATOM 1987 N N . CYS A 1 262 ? -9.026 -6.374 -4.572 1.00 71.56 262 CYS A N 1
ATOM 1988 C CA . CYS A 1 262 ? -10.439 -6.549 -4.221 1.00 71.56 262 CYS A CA 1
ATOM 1989 C C . CYS A 1 262 ? -10.676 -7.861 -3.458 1.00 71.56 262 CYS A C 1
ATOM 1991 O O . CYS A 1 262 ? -11.283 -7.837 -2.391 1.00 71.56 262 CYS A O 1
ATOM 1993 N N . SER A 1 263 ? -10.125 -8.981 -3.940 1.00 78.62 263 SER A N 1
ATOM 1994 C CA . SER A 1 263 ? -10.246 -10.279 -3.259 1.00 78.62 263 SER A CA 1
ATOM 1995 C C . SER A 1 263 ? -9.623 -10.266 -1.856 1.00 78.62 263 SER A C 1
ATOM 1997 O O . SER A 1 263 ? -10.219 -10.753 -0.896 1.00 78.62 263 SER A O 1
ATOM 1999 N N . ARG A 1 264 ? -8.439 -9.663 -1.699 1.00 79.88 264 ARG A N 1
ATOM 2000 C CA . ARG A 1 264 ? -7.755 -9.579 -0.400 1.00 79.88 264 ARG A CA 1
ATOM 2001 C C . ARG A 1 264 ? -8.442 -8.629 0.580 1.00 79.88 264 ARG A C 1
ATOM 2003 O O . ARG A 1 264 ? -8.507 -8.952 1.761 1.00 79.88 264 ARG A O 1
ATOM 2010 N N . ILE A 1 265 ? -8.978 -7.503 0.104 1.00 82.38 265 ILE A N 1
ATOM 2011 C CA . ILE A 1 265 ? -9.806 -6.588 0.905 1.00 82.38 265 ILE A CA 1
ATOM 2012 C C . ILE A 1 265 ? -11.073 -7.308 1.377 1.00 82.38 265 ILE A C 1
ATOM 2014 O O . ILE A 1 265 ? -11.390 -7.250 2.561 1.00 82.38 265 ILE A O 1
ATOM 2018 N N . ALA A 1 266 ? -11.749 -8.045 0.490 1.00 85.94 266 ALA A N 1
ATOM 2019 C CA . ALA A 1 266 ? -12.937 -8.818 0.846 1.00 85.94 266 ALA A CA 1
ATOM 2020 C C . ALA A 1 266 ? -12.629 -9.888 1.907 1.00 85.94 266 ALA A C 1
ATOM 2022 O O . ALA A 1 266 ? -13.335 -9.980 2.907 1.00 85.94 266 ALA A O 1
ATOM 2023 N N . ARG A 1 267 ? -11.527 -10.636 1.747 1.00 87.94 267 ARG A N 1
ATOM 2024 C CA . ARG A 1 267 ? -11.064 -11.618 2.745 1.00 87.94 267 ARG A CA 1
ATOM 2025 C C . ARG A 1 267 ? -10.699 -10.978 4.082 1.00 87.94 267 ARG A C 1
ATOM 2027 O O . ARG A 1 267 ? -11.002 -11.544 5.122 1.00 87.94 267 ARG A O 1
ATOM 2034 N N . ALA A 1 268 ? -10.068 -9.805 4.070 1.00 90.19 268 ALA A N 1
ATOM 2035 C CA . ALA A 1 268 ? -9.765 -9.078 5.299 1.00 90.19 268 ALA A CA 1
ATOM 2036 C C . ALA A 1 268 ? -11.040 -8.604 6.011 1.00 90.19 268 ALA A C 1
ATOM 2038 O O . ALA A 1 268 ? -11.116 -8.694 7.233 1.00 90.19 268 ALA A O 1
ATOM 2039 N N . ALA A 1 269 ? -12.041 -8.132 5.261 1.00 90.56 269 ALA A N 1
ATOM 2040 C CA . ALA A 1 269 ? -13.333 -7.742 5.816 1.00 90.56 269 ALA A CA 1
ATOM 2041 C C . ALA A 1 269 ? -14.079 -8.942 6.422 1.00 90.56 269 ALA A C 1
ATOM 2043 O O . ALA A 1 269 ? -14.635 -8.817 7.509 1.00 90.56 269 ALA A O 1
ATOM 2044 N N . GLU A 1 270 ? -14.035 -10.108 5.768 1.00 93.38 270 GLU A N 1
ATOM 2045 C CA . GLU A 1 270 ? -14.579 -11.351 6.329 1.00 93.38 270 GLU A CA 1
ATOM 2046 C C . GLU A 1 270 ? -13.849 -11.760 7.612 1.00 93.38 270 GLU A C 1
ATOM 2048 O O . GLU A 1 270 ? -14.479 -11.976 8.640 1.00 93.38 270 GLU A O 1
ATOM 2053 N N . ALA A 1 271 ? -12.514 -11.741 7.611 1.00 94.06 271 ALA A N 1
ATOM 2054 C CA . ALA A 1 271 ? -11.737 -12.045 8.810 1.00 94.06 271 ALA A CA 1
ATOM 2055 C C . ALA A 1 271 ? -12.070 -11.096 9.980 1.00 94.06 271 ALA A C 1
ATOM 2057 O O . ALA A 1 271 ? -12.096 -11.522 11.135 1.00 94.06 271 ALA A O 1
ATOM 2058 N N . CYS A 1 272 ? -12.359 -9.817 9.703 1.00 94.38 272 CYS A N 1
ATOM 2059 C CA . CYS A 1 272 ? -12.820 -8.876 10.727 1.00 94.38 272 CYS A CA 1
ATOM 2060 C C . CYS A 1 272 ? -14.188 -9.278 11.301 1.00 94.38 272 CYS A C 1
ATOM 2062 O O . CYS A 1 272 ? -14.354 -9.253 12.523 1.00 94.38 272 CYS A O 1
ATO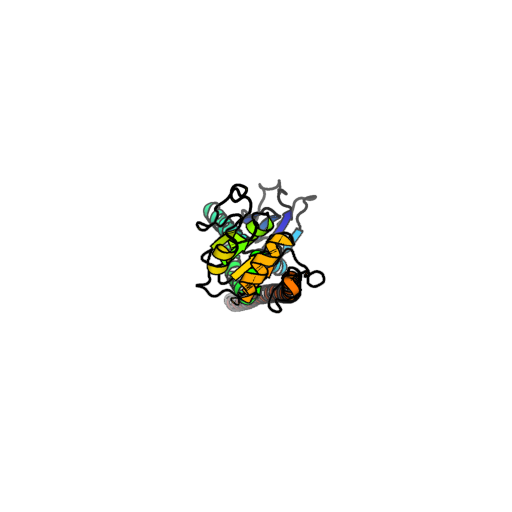M 2064 N N . ARG A 1 273 ? -15.141 -9.674 10.444 1.00 94.94 273 ARG A N 1
ATOM 2065 C CA . ARG A 1 273 ? -16.464 -10.175 10.858 1.00 94.94 273 ARG A CA 1
ATOM 2066 C C . ARG A 1 273 ? -16.354 -11.417 11.733 1.00 94.94 273 ARG A C 1
ATOM 2068 O O . ARG A 1 273 ? -16.919 -11.451 12.827 1.00 94.94 273 ARG A O 1
ATOM 2075 N N . GLU A 1 274 ? -15.599 -12.414 11.282 1.00 94.06 274 GLU A N 1
ATOM 2076 C CA . GLU A 1 274 ? -15.409 -13.683 11.991 1.00 94.06 274 GLU A CA 1
ATOM 2077 C C . GLU A 1 274 ? -14.760 -13.475 13.364 1.00 94.06 274 GLU A C 1
ATOM 2079 O O . GLU A 1 274 ? -15.226 -14.012 14.376 1.00 94.06 274 GLU A O 1
ATOM 2084 N N . LEU A 1 275 ? -13.715 -12.639 13.432 1.00 94.38 275 LEU A N 1
ATOM 2085 C CA . LEU A 1 275 ? -13.083 -12.284 14.699 1.00 94.38 275 LEU A CA 1
ATOM 2086 C C . LEU A 1 275 ? -14.083 -11.572 15.615 1.00 94.38 275 LEU A C 1
ATOM 2088 O O . LEU A 1 275 ? -14.264 -12.016 16.748 1.00 94.38 275 LEU A O 1
ATOM 2092 N N . ALA A 1 276 ? -14.807 -10.558 15.137 1.00 93.38 276 ALA A N 1
ATOM 2093 C CA . ALA A 1 276 ? -15.806 -9.854 15.943 1.00 93.38 276 ALA A CA 1
ATOM 2094 C C . ALA A 1 276 ? -16.882 -10.801 16.515 1.00 93.38 276 ALA A C 1
ATOM 2096 O O . ALA A 1 276 ? -17.224 -10.717 17.703 1.00 93.38 276 ALA A O 1
ATOM 2097 N N . ALA A 1 277 ? -17.364 -11.752 15.710 1.00 92.00 277 ALA A N 1
ATOM 2098 C CA . ALA A 1 277 ? -18.320 -12.772 16.138 1.00 92.00 277 ALA A CA 1
ATOM 2099 C C . ALA A 1 277 ? -17.730 -13.705 17.214 1.00 92.00 277 ALA A C 1
ATOM 2101 O O . ALA A 1 277 ? -18.333 -13.906 18.274 1.00 92.00 277 ALA A O 1
ATOM 2102 N N . SER A 1 278 ? -16.512 -14.218 17.000 1.00 89.56 278 SER A N 1
ATOM 2103 C CA . SER A 1 278 ? -15.840 -15.128 17.943 1.00 89.56 278 SER A CA 1
ATOM 2104 C C . SER A 1 278 ? -15.615 -14.493 19.324 1.00 89.56 278 SER A C 1
ATOM 2106 O O . SER A 1 278 ? -15.795 -15.130 20.373 1.00 89.56 278 SER A O 1
ATOM 2108 N N . ARG A 1 279 ? -15.267 -13.203 19.341 1.00 87.31 279 ARG A N 1
ATOM 2109 C CA . ARG A 1 279 ? -15.005 -12.438 20.562 1.00 87.31 279 ARG A CA 1
ATOM 2110 C C . ARG A 1 279 ? -16.304 -12.135 21.318 1.00 87.31 279 ARG A C 1
ATOM 2112 O O . ARG A 1 279 ? -16.311 -12.139 22.553 1.00 87.31 279 ARG A O 1
ATOM 2119 N N . SER A 1 280 ? -17.414 -11.976 20.596 1.00 80.44 280 SER A N 1
ATOM 2120 C CA . SER A 1 280 ? -18.748 -11.777 21.173 1.00 80.44 280 SER A CA 1
ATOM 2121 C C . SER A 1 280 ? -19.250 -13.047 21.874 1.00 80.44 280 SER A C 1
ATOM 2123 O O . SER A 1 280 ? -19.660 -12.988 23.035 1.00 80.44 280 SER A O 1
ATOM 2125 N N . LEU A 1 281 ? -19.106 -14.216 21.237 1.00 73.75 281 LEU A N 1
ATOM 2126 C CA . LEU A 1 281 ? -19.494 -15.523 21.794 1.00 73.75 281 LEU A CA 1
ATOM 2127 C C . LEU A 1 281 ? -18.666 -15.925 23.026 1.00 73.75 281 LEU A C 1
ATOM 2129 O O . LEU A 1 281 ? -19.215 -16.401 24.025 1.00 73.75 281 LEU A O 1
ATOM 2133 N N . SER A 1 282 ? -17.356 -15.663 23.000 1.00 65.25 282 SER A N 1
ATOM 2134 C CA . SER A 1 282 ? -16.447 -15.939 24.125 1.00 65.25 282 SER A CA 1
ATOM 2135 C C . SER A 1 282 ? -16.832 -15.165 25.396 1.00 65.25 282 SER A C 1
ATOM 2137 O O . SER A 1 282 ? -16.660 -15.656 26.515 1.00 65.25 282 SER A O 1
ATOM 2139 N N . GLY A 1 283 ? -17.396 -13.962 25.240 1.00 58.41 283 GLY A N 1
ATOM 2140 C CA . GLY A 1 283 ? -17.916 -13.162 26.348 1.00 58.41 283 GLY A CA 1
ATOM 2141 C C . GLY A 1 283 ? -19.233 -13.689 26.927 1.00 58.41 283 GLY A C 1
ATOM 2142 O O . GLY A 1 283 ? -19.454 -13.569 28.134 1.00 58.41 283 GLY A O 1
ATOM 2143 N N . THR A 1 284 ? -20.092 -14.281 26.095 1.00 56.47 284 THR A N 1
ATOM 2144 C CA . THR A 1 284 ? -21.395 -14.836 26.500 1.00 56.47 284 THR A CA 1
ATOM 2145 C C . THR A 1 284 ? -21.237 -16.160 27.247 1.00 56.47 284 THR A C 1
ATOM 2147 O O . THR A 1 284 ? -21.902 -16.372 28.263 1.00 56.47 284 THR A O 1
ATOM 2150 N N . SER A 1 285 ? -20.304 -17.015 26.810 1.00 50.84 285 SER A N 1
ATOM 2151 C CA . SER A 1 285 ? -20.040 -18.310 27.452 1.00 50.84 285 SER A CA 1
ATOM 2152 C C . SER A 1 285 ? -19.483 -18.150 28.877 1.00 50.84 285 SER A C 1
ATOM 2154 O O . SER A 1 285 ? -19.990 -18.768 29.812 1.00 50.84 285 SER A O 1
ATOM 2156 N N . ARG A 1 286 ? -18.548 -17.206 29.098 1.00 50.94 286 ARG A N 1
ATOM 2157 C CA . ARG A 1 286 ? -18.064 -16.867 30.457 1.00 50.94 286 ARG A CA 1
ATOM 2158 C C . ARG A 1 286 ? -19.153 -16.288 31.360 1.00 50.94 286 ARG A C 1
ATOM 2160 O O . ARG A 1 286 ? -19.147 -16.563 32.555 1.00 50.94 286 ARG A O 1
ATOM 2167 N N . ARG A 1 287 ? -20.095 -15.503 30.817 1.00 51.47 287 ARG A N 1
ATOM 2168 C CA . ARG A 1 287 ? -21.224 -14.964 31.597 1.00 51.47 287 ARG A CA 1
ATOM 2169 C C . ARG A 1 287 ? -22.187 -16.064 32.032 1.00 51.47 287 ARG A C 1
ATOM 2171 O O . ARG A 1 287 ? -22.566 -16.077 33.193 1.00 51.47 287 ARG A O 1
ATOM 2178 N N . ARG A 1 288 ? -22.537 -17.002 31.142 1.00 48.28 288 ARG A N 1
ATOM 2179 C CA . ARG A 1 288 ? -23.376 -18.159 31.498 1.00 48.28 288 ARG A CA 1
ATOM 2180 C C . ARG A 1 288 ? -22.725 -19.021 32.580 1.00 48.28 288 ARG A C 1
ATOM 2182 O O . ARG A 1 288 ? -23.408 -19.375 33.532 1.00 48.28 288 ARG A O 1
ATOM 2189 N N . MET A 1 289 ? -21.419 -19.276 32.493 1.00 47.06 289 MET A N 1
ATOM 2190 C CA . MET A 1 289 ? -20.687 -20.034 33.517 1.00 47.06 289 MET A CA 1
ATOM 2191 C C . MET A 1 289 ? -20.651 -19.305 34.871 1.00 47.06 289 MET A C 1
ATOM 2193 O O . MET A 1 289 ? -21.033 -19.886 35.879 1.00 47.06 289 MET A O 1
ATOM 2197 N N . ALA A 1 290 ? -20.339 -18.003 34.889 1.00 48.25 290 ALA A N 1
ATOM 2198 C CA . ALA A 1 290 ? -20.316 -17.200 36.118 1.00 48.25 290 ALA A CA 1
ATOM 2199 C C . ALA A 1 290 ? -21.712 -16.951 36.734 1.00 48.25 290 ALA A C 1
ATOM 2201 O O . ALA A 1 290 ? -21.830 -16.656 37.926 1.00 48.25 290 ALA A O 1
ATOM 2202 N N . THR A 1 291 ? -22.785 -17.014 35.936 1.00 50.62 291 THR A N 1
ATOM 2203 C CA . THR A 1 291 ? -24.168 -17.001 36.439 1.00 50.62 291 THR A CA 1
ATOM 2204 C C . THR A 1 291 ? -24.548 -18.365 37.016 1.00 50.62 291 THR A C 1
ATOM 2206 O O . THR A 1 291 ? -25.144 -18.411 38.085 1.00 50.62 291 THR A O 1
ATOM 2209 N N . LEU A 1 292 ? -24.156 -19.471 36.374 1.00 49.19 292 LEU A N 1
ATOM 2210 C CA . LEU A 1 292 ? -24.402 -20.828 36.877 1.00 49.19 292 LEU A CA 1
ATOM 2211 C C . LEU A 1 292 ? -23.622 -21.129 38.172 1.00 49.19 292 LEU A C 1
ATOM 2213 O O . LEU A 1 292 ? -24.172 -21.754 39.074 1.00 49.19 292 LEU A O 1
ATOM 2217 N N . GLU A 1 293 ? -22.391 -20.634 38.314 1.00 44.69 293 GLU A N 1
ATOM 2218 C CA . GLU A 1 293 ? -21.610 -20.731 39.560 1.00 44.69 293 GLU A CA 1
ATOM 2219 C C . GLU A 1 293 ? -22.224 -19.901 40.700 1.00 44.69 293 GLU A C 1
ATOM 2221 O O . GLU A 1 293 ? -22.298 -20.370 41.833 1.00 44.69 293 GLU A O 1
ATOM 2226 N N . ARG A 1 294 ? -22.763 -18.707 40.411 1.00 47.22 294 ARG A N 1
ATOM 2227 C CA . ARG A 1 294 ? -23.486 -17.903 41.416 1.00 47.22 294 ARG A CA 1
ATOM 2228 C C . ARG A 1 294 ? -24.818 -18.512 41.844 1.00 47.22 294 ARG A C 1
ATOM 2230 O O . ARG A 1 294 ? -25.167 -18.405 43.012 1.00 47.22 294 ARG A O 1
ATOM 2237 N N . VAL A 1 295 ? -25.539 -19.171 40.937 1.00 52.34 295 VAL A N 1
ATOM 2238 C CA . VAL A 1 295 ? -26.760 -19.918 41.292 1.00 52.34 295 VAL A CA 1
ATOM 2239 C C . VAL A 1 295 ? -26.420 -21.120 42.179 1.00 52.34 295 VAL A C 1
ATOM 2241 O O . VAL A 1 295 ? -27.143 -21.388 43.132 1.00 52.34 295 VAL A O 1
ATOM 2244 N N . ARG A 1 296 ? -25.284 -21.793 41.942 1.00 46.59 296 ARG A N 1
ATOM 2245 C CA . ARG A 1 296 ? -24.814 -22.901 42.791 1.00 46.59 296 ARG A CA 1
ATOM 2246 C C . ARG A 1 296 ? -24.380 -22.466 44.195 1.00 46.59 296 ARG A C 1
ATOM 2248 O O . ARG A 1 296 ? -24.602 -23.217 45.134 1.00 46.59 296 ARG A O 1
ATOM 2255 N N . HIS A 1 297 ? -23.818 -21.268 44.358 1.00 45.91 297 HIS A N 1
ATOM 2256 C CA . HIS A 1 297 ? -23.439 -20.729 45.675 1.00 45.91 297 HIS A CA 1
ATOM 2257 C C . HIS A 1 297 ? -24.559 -19.954 46.396 1.00 45.91 297 HIS A C 1
ATOM 2259 O O . HIS A 1 297 ? -24.380 -19.560 47.543 1.00 45.91 297 HIS A O 1
ATOM 2265 N N . GLY A 1 298 ? -25.712 -19.742 45.753 1.00 39.66 298 GLY A N 1
ATOM 2266 C CA . GLY A 1 298 ? -26.897 -19.119 46.360 1.00 39.66 298 GLY A CA 1
ATOM 2267 C C . GLY A 1 298 ? -27.859 -20.101 47.040 1.00 39.66 298 GLY A C 1
ATOM 2268 O O . GLY A 1 298 ? -28.870 -19.670 47.584 1.00 39.66 298 GLY A O 1
ATOM 2269 N N . TRP A 1 299 ? -27.573 -21.406 47.007 1.00 43.31 299 TRP A N 1
ATOM 2270 C CA . TRP A 1 299 ? -28.370 -22.473 47.629 1.00 43.31 299 TRP A CA 1
ATOM 2271 C C . TRP A 1 299 ? -27.630 -23.078 48.833 1.00 43.31 299 TRP A C 1
ATOM 2273 O O . TRP A 1 299 ? -27.338 -24.268 48.870 1.00 43.31 299 TRP A O 1
ATOM 2283 N N . SER A 1 300 ? -27.278 -22.256 49.822 1.00 46.03 300 SER A N 1
ATOM 2284 C CA . SER A 1 300 ? -26.838 -22.750 51.137 1.00 46.03 300 SER A CA 1
ATOM 2285 C C . SER A 1 300 ? -26.954 -21.669 52.218 1.00 46.03 300 SER A C 1
ATOM 2287 O O . SER A 1 300 ? -25.938 -21.189 52.709 1.00 46.03 300 SER A O 1
ATOM 2289 N N . ALA A 1 301 ? -28.179 -21.244 52.543 1.00 41.59 301 ALA A N 1
ATOM 2290 C CA . ALA A 1 301 ? -28.550 -20.680 53.852 1.00 41.59 301 ALA A CA 1
ATOM 2291 C C . ALA A 1 301 ? -30.043 -20.312 53.860 1.00 41.59 301 ALA A C 1
ATOM 2293 O O . ALA A 1 301 ? -30.421 -19.174 53.591 1.00 41.59 301 ALA A O 1
ATOM 2294 N N . THR A 1 302 ? -30.905 -21.291 54.120 1.00 44.47 302 THR A N 1
ATOM 2295 C CA . THR A 1 302 ? -32.232 -21.087 54.733 1.00 44.47 302 THR A CA 1
ATOM 2296 C C . THR A 1 302 ? -32.737 -22.445 55.209 1.00 44.47 302 THR A C 1
ATOM 2298 O O . THR A 1 302 ? -33.492 -23.126 54.522 1.00 44.47 302 THR A O 1
ATOM 2301 N N . ALA A 1 303 ? -32.225 -22.853 56.366 1.00 36.75 303 ALA A N 1
ATOM 2302 C CA . ALA A 1 303 ? -32.839 -23.771 57.319 1.00 36.75 303 ALA A CA 1
ATOM 2303 C C . ALA A 1 303 ? -32.108 -23.586 58.652 1.00 36.75 303 ALA A C 1
ATOM 2305 O O . ALA A 1 303 ? -30.855 -23.576 58.612 1.00 36.75 303 ALA A O 1
#

Radius of gyration: 28.15 Å; Cα contacts (8 Å, |Δi|>4): 434; chains: 1; bounding box: 61×46×91 Å

Nearest PDB structures (foldseek):
  1gpj-assembly1_A-2  TM=7.033E-01  e=2.554E-13  Methanopyrus kandleri
  5che-assembly1_B  TM=3.589E-01  e=2.294E-09  Arabidopsis thaliana
  3hg7-assembly1_A  TM=6.438E-01  e=1.171E-02  Aeromonas salmonicida subsp. salmonicida A449
  5mh6-assembly1_A  TM=4.517E-01  e=5.145E-03  Haloferax mediterranei ATCC 33500
  4zqb-assembly1_B  TM=3.968E-01  e=1.873E-02  Cereibacter sphaeroides 2.4.1

pLDDT: mean 80.33, std 14.28, range [36.75, 95.94]

Mean predicted aligned error: 14.74 Å

Solvent-accessible surface area (backbone atoms only — not comparable to full-atom values): 16899 Å² total; per-residue (Å²): 104,43,75,39,30,28,28,37,38,28,53,47,86,65,74,73,90,67,77,87,70,64,87,64,51,87,57,49,59,46,82,48,96,68,29,30,34,40,39,43,57,47,88,82,74,80,64,91,90,59,79,61,48,78,33,49,19,47,55,18,48,25,50,51,35,33,42,44,39,10,65,74,40,100,59,51,34,43,69,62,50,40,54,52,50,52,53,38,48,55,53,40,56,75,75,41,87,71,55,70,72,55,51,57,49,52,56,49,43,56,53,52,22,51,50,45,34,69,77,40,38,68,89,50,48,84,70,45,69,16,49,42,49,49,65,72,64,57,72,59,82,86,36,30,37,29,35,33,29,68,42,75,67,33,65,52,25,49,76,63,46,66,85,35,58,45,32,37,33,20,86,60,76,82,75,59,94,62,98,67,56,91,43,72,34,46,76,91,34,61,64,61,50,49,71,67,30,50,30,42,38,34,44,41,74,85,46,78,81,61,47,55,56,54,53,50,51,49,68,78,44,90,55,50,36,36,32,60,51,36,40,87,92,53,45,76,87,55,66,83,47,85,79,58,38,32,36,50,56,48,50,50,53,51,52,59,45,49,58,55,45,51,54,30,51,51,51,36,54,49,52,33,47,54,48,25,51,53,54,41,52,58,36,50,54,55,49,54,51,58,50,53,52,50,58,62,71,67,74,79,87,90,130

Sequence (303 aa):
MMSTLTVWNAAAGVRDDAASAWRSGIPWRVSTCQRELLVFSGDERPAAGTAFEVFRGQAAYEFLLRVATGLESAVPGETNILGQLRGSWAAYEASSAPIPVLEAIVRTLFADAARVRSMHLQGIGGSSYGTLVRRLLRPSRAAHVLVAGAGRLAASLLPALASFETALYARRPDVLAAELPAHRFGCGEELAAAAWADVLCFCLPAHTGQDAIWIGALRERPHSAVHLGLRRGDLQGWSVLPELRTLDDVFDLRRSQRSLRCSRIARAAEACRELAASRSLSGTSRRRMATLERVRHGWSATA